Protein AF-A0A970U942-F1 (afdb_monomer)

Secondary structure (DSSP, 8-state):
-EEEEEE--S----HHHHHHHTT---EEEEEEEETTEE---SS--EEEEEE-GGGGGSTT-EEEEE-TTS-EEEPPEEEETTEEEEEESS-SEEEEE-HHHHHHHH----TT--TTSTTHHHHHHHHHTTS---SBTTB--TTSPPBHHHHHHHHHHHHT---------TTS-TT-TTHHHHHHHHHTTS---SBTTB--TTSBPPHHHHHH-TTHHHHHHHHTT-

pLDDT: mean 76.37, std 15.57, range [29.8, 96.19]

Sequence (226 aa):
MIEFTLDRPDDFENPMLSGLYDTGFPVFEIRITVDDRAVHSDAGAIRVILSDSSFRTIPDLRVIHVLSSGDYREEAHTLDGESLSITLSSLSHVCVLDGAAVRELLKNPFSDVFEDDWYYDNVLFVSRMGLMSGIAPEMFCSILPMSRAMAVTVIYRISGDTGNYANAFSDVLAGSWYEKAVAWAAAKGISDGVDENTFAPETNITREQLAAMRKMRAMMCRRARG

Radius of gyration: 20.96 Å; Cα contacts (8 Å, |Δi|>4): 336; chains: 1; bounding box: 52×38×57 Å

Structure (mmCIF, N/CA/C/O backbone):
data_AF-A0A970U942-F1
#
_entry.id   AF-A0A970U942-F1
#
loop_
_atom_site.group_PDB
_atom_site.id
_atom_site.type_symbol
_atom_site.label_atom_id
_atom_site.label_alt_id
_atom_site.label_comp_id
_atom_site.label_asym_id
_atom_site.label_entity_id
_atom_site.label_seq_id
_atom_site.pdbx_PDB_ins_code
_atom_site.Cartn_x
_atom_site.Cartn_y
_atom_site.Cartn_z
_atom_site.occupancy
_atom_site.B_iso_or_equiv
_atom_site.auth_seq_id
_atom_site.auth_comp_id
_atom_site.auth_asym_id
_atom_site.auth_atom_id
_atom_site.pdbx_PDB_model_num
ATOM 1 N N . MET A 1 1 ? -32.594 -13.968 5.035 1.00 35.19 1 MET A N 1
ATOM 2 C CA . MET A 1 1 ? -32.217 -13.953 6.470 1.00 35.19 1 MET A CA 1
ATOM 3 C C . MET A 1 1 ? -31.158 -12.873 6.615 1.00 35.19 1 MET A C 1
ATOM 5 O O . MET A 1 1 ? -30.367 -12.763 5.692 1.00 35.19 1 MET A O 1
ATOM 9 N N . ILE A 1 2 ? -31.190 -12.026 7.647 1.00 38.84 2 ILE A N 1
ATOM 10 C CA . ILE A 1 2 ? -30.081 -11.087 7.886 1.00 38.84 2 ILE A CA 1
ATOM 11 C C . ILE A 1 2 ? -29.139 -11.803 8.843 1.00 38.84 2 ILE A C 1
ATOM 13 O O . ILE A 1 2 ? -29.514 -12.045 9.990 1.00 38.84 2 ILE A O 1
ATOM 17 N N . GLU A 1 3 ? -27.975 -12.198 8.348 1.00 37.16 3 GLU A N 1
ATOM 18 C CA . GLU A 1 3 ? -26.928 -12.808 9.162 1.00 37.16 3 GLU A CA 1
ATOM 19 C C . GLU A 1 3 ? -25.921 -11.734 9.580 1.00 37.16 3 GLU A C 1
ATOM 21 O O . GLU A 1 3 ? -25.572 -10.849 8.796 1.00 37.16 3 GLU A O 1
ATOM 26 N N . PHE A 1 4 ? -25.506 -11.796 10.845 1.00 45.28 4 PHE A N 1
ATOM 27 C CA . PHE A 1 4 ? -24.469 -10.945 11.415 1.00 45.28 4 PHE A CA 1
ATOM 28 C C . PHE A 1 4 ? -23.304 -11.842 11.795 1.00 45.28 4 PHE A C 1
ATOM 30 O O . PHE A 1 4 ? -23.443 -12.688 12.681 1.00 45.28 4 PHE A O 1
ATOM 37 N N . THR A 1 5 ? -22.165 -11.634 11.152 1.00 45.78 5 THR A N 1
ATOM 38 C CA . THR A 1 5 ? -20.922 -12.319 11.497 1.00 45.78 5 THR A CA 1
ATOM 39 C C . THR A 1 5 ? -19.927 -11.270 11.955 1.00 45.78 5 THR A C 1
ATOM 41 O O . THR A 1 5 ? -19.722 -10.261 11.280 1.00 45.78 5 THR A O 1
ATOM 44 N N . LEU A 1 6 ? -19.369 -11.488 13.143 1.00 50.97 6 LEU A N 1
ATOM 45 C CA . LEU A 1 6 ? -18.291 -10.692 13.706 1.00 50.97 6 LEU A CA 1
ATOM 46 C C . LEU A 1 6 ? -17.097 -11.629 13.833 1.00 50.97 6 LEU A C 1
ATOM 48 O O . LEU A 1 6 ? -16.902 -12.259 14.872 1.00 50.97 6 LEU A O 1
ATOM 52 N N . ASP A 1 7 ? -16.352 -11.763 12.747 1.00 53.31 7 ASP A N 1
ATOM 53 C CA . ASP A 1 7 ? -15.185 -12.630 12.718 1.00 53.31 7 ASP A CA 1
ATOM 54 C C . ASP A 1 7 ? -13.936 -11.810 13.040 1.00 53.31 7 ASP A C 1
ATOM 56 O O . ASP A 1 7 ? -13.802 -10.652 12.630 1.00 53.31 7 ASP A O 1
ATOM 60 N N . ARG A 1 8 ? -13.021 -12.420 13.799 1.00 53.16 8 ARG A N 1
ATOM 61 C CA . ARG A 1 8 ? -11.624 -11.993 13.864 1.00 53.16 8 ARG A CA 1
ATOM 62 C C . ARG A 1 8 ? -10.921 -12.806 12.778 1.00 53.16 8 ARG A C 1
ATOM 64 O O . ARG A 1 8 ? -10.701 -13.994 12.985 1.00 53.16 8 ARG A O 1
ATOM 71 N N . PRO A 1 9 ? -10.703 -12.239 11.592 1.00 50.03 9 PRO A N 1
ATOM 72 C CA . PRO A 1 9 ? -10.334 -13.038 10.437 1.00 50.03 9 PRO A CA 1
ATOM 73 C C . PRO A 1 9 ? -8.881 -13.514 10.557 1.00 50.03 9 PRO A C 1
ATOM 75 O O . PRO A 1 9 ? -7.992 -12.723 10.866 1.00 50.03 9 PRO A O 1
ATOM 78 N N . ASP A 1 10 ? -8.658 -14.808 10.318 1.00 41.94 10 ASP A N 1
ATOM 79 C CA . ASP A 1 10 ? -7.354 -15.465 10.500 1.00 41.94 10 ASP A CA 1
ATOM 80 C C . ASP A 1 10 ? -6.349 -15.163 9.371 1.00 41.94 10 ASP A C 1
ATOM 82 O O . ASP A 1 10 ? -5.147 -15.267 9.587 1.00 41.94 10 ASP A O 1
ATOM 86 N N . ASP A 1 11 ? -6.819 -14.737 8.193 1.00 45.53 11 ASP A N 1
ATOM 87 C CA . ASP A 1 11 ? -5.983 -14.363 7.046 1.00 45.53 11 ASP A CA 1
ATOM 88 C C . ASP A 1 11 ? -6.588 -13.142 6.339 1.00 45.53 11 ASP A C 1
ATOM 90 O O . ASP A 1 11 ? -7.664 -13.223 5.742 1.00 45.53 11 ASP A O 1
ATOM 94 N N . PHE A 1 12 ? -5.898 -11.997 6.384 1.00 50.72 12 PHE A N 1
ATOM 95 C CA . PHE A 1 12 ? -6.280 -10.811 5.614 1.00 50.72 12 PHE A CA 1
AT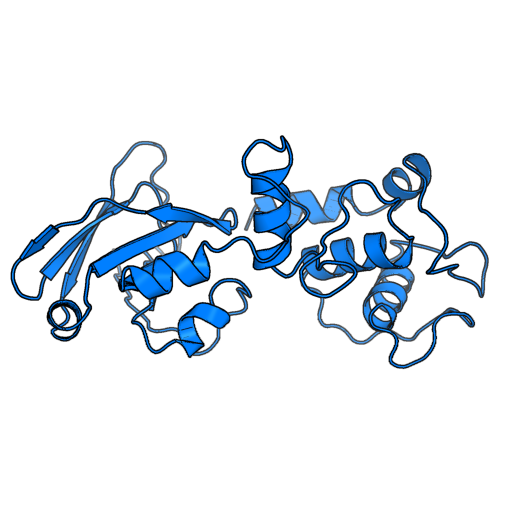OM 96 C C . PHE A 1 12 ? -5.233 -10.460 4.561 1.00 50.72 12 PHE A C 1
ATOM 98 O O . PHE A 1 12 ? -4.094 -10.131 4.879 1.00 50.72 12 PHE A O 1
ATOM 105 N N . GLU A 1 13 ? -5.662 -10.415 3.297 1.00 50.75 13 GLU A N 1
ATOM 106 C CA . GLU A 1 13 ? -4.865 -9.903 2.173 1.00 50.75 13 GLU A CA 1
ATOM 107 C C . GLU A 1 13 ? -4.796 -8.362 2.135 1.00 50.75 13 GLU A C 1
ATOM 109 O O . GLU A 1 13 ? -4.246 -7.802 1.188 1.00 50.75 13 GLU A O 1
ATOM 114 N N . ASN A 1 14 ? -5.355 -7.646 3.127 1.00 52.16 14 ASN A N 1
ATOM 115 C CA . ASN A 1 14 ? -5.246 -6.186 3.193 1.00 52.16 14 ASN A CA 1
ATOM 116 C C . ASN A 1 14 ? -3.954 -5.774 3.927 1.00 52.16 14 ASN A C 1
ATOM 118 O O . ASN A 1 14 ? -3.913 -5.863 5.159 1.00 52.16 14 ASN A O 1
ATOM 122 N N . PRO A 1 15 ? -2.933 -5.248 3.219 1.00 53.97 15 PRO A N 1
ATOM 123 C CA . PRO A 1 15 ? -1.652 -4.872 3.822 1.00 53.97 15 PRO A CA 1
ATOM 124 C C . PRO A 1 15 ? -1.783 -3.756 4.869 1.00 53.97 15 PRO A C 1
ATOM 126 O O . PRO A 1 15 ? -0.918 -3.607 5.725 1.00 53.97 15 PRO A O 1
ATOM 129 N N . MET A 1 16 ? -2.874 -2.979 4.821 1.0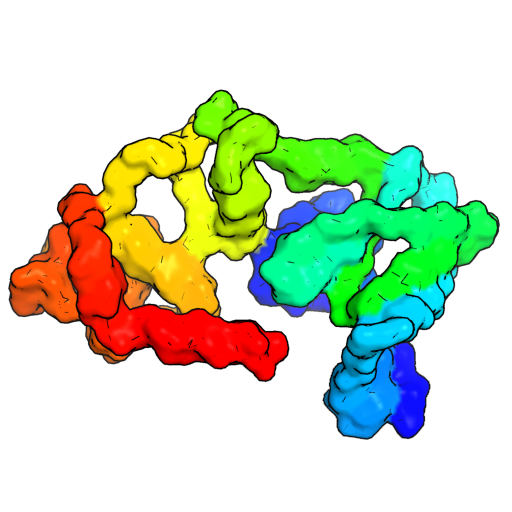0 55.47 16 MET A N 1
ATOM 130 C CA . MET A 1 16 ? -3.186 -1.951 5.820 1.00 55.47 16 MET A CA 1
ATOM 131 C C . MET A 1 16 ? -3.505 -2.549 7.187 1.00 55.47 16 MET A C 1
ATOM 133 O O . MET A 1 16 ? -3.158 -1.980 8.219 1.00 55.47 16 MET A O 1
ATOM 137 N N . LEU A 1 17 ? -4.236 -3.666 7.191 1.00 55.44 17 LEU A N 1
ATOM 138 C CA . LEU A 1 17 ? -4.746 -4.269 8.415 1.00 55.44 17 LEU A CA 1
ATOM 139 C C . LEU A 1 17 ? -3.726 -5.232 9.018 1.00 55.44 17 LEU A C 1
ATOM 141 O O . LEU A 1 17 ? -3.723 -5.390 10.232 1.00 55.44 17 LEU A O 1
ATOM 145 N N . SER A 1 18 ? -2.821 -5.816 8.219 1.00 58.94 18 SER A N 1
ATOM 146 C CA . SER A 1 18 ? -1.785 -6.733 8.723 1.00 58.94 18 SER A CA 1
ATOM 147 C C . SER A 1 18 ? -0.944 -6.098 9.834 1.00 58.94 18 SER A C 1
ATOM 149 O O . SER A 1 18 ? -0.789 -6.691 10.895 1.00 58.94 18 SER A O 1
ATOM 151 N N . GLY A 1 19 ? -0.506 -4.847 9.649 1.00 58.56 19 GLY A N 1
ATOM 152 C CA . GLY A 1 19 ? 0.236 -4.118 10.682 1.00 58.56 19 GLY A CA 1
ATOM 153 C C . GLY A 1 19 ? -0.599 -3.782 11.922 1.00 58.56 19 GLY A C 1
ATOM 154 O O . GLY A 1 19 ? -0.045 -3.638 13.006 1.00 58.56 19 GLY A O 1
ATOM 155 N N . LEU A 1 20 ? -1.926 -3.684 11.785 1.00 61.44 20 LEU A N 1
ATOM 156 C CA . LEU A 1 20 ? -2.846 -3.468 12.902 1.00 61.44 20 LEU A CA 1
ATOM 157 C C . LEU A 1 20 ? -3.139 -4.759 13.669 1.00 61.44 20 LEU A C 1
ATOM 159 O O . LEU A 1 20 ? -3.284 -4.702 14.883 1.00 61.44 20 LEU A O 1
ATOM 163 N N . TYR A 1 21 ? -3.174 -5.923 13.023 1.00 59.22 21 TYR A N 1
ATOM 164 C CA . TYR A 1 21 ? -3.344 -7.198 13.726 1.00 59.22 21 TYR A CA 1
ATOM 165 C C . TYR A 1 21 ? -2.156 -7.519 14.646 1.00 59.22 21 TYR A C 1
ATOM 167 O O . TYR A 1 21 ? -2.361 -7.995 15.765 1.00 59.22 21 TYR A O 1
ATOM 175 N N . ASP A 1 22 ? -0.936 -7.162 14.232 1.00 59.22 22 ASP A N 1
ATOM 176 C CA . ASP A 1 22 ? 0.293 -7.378 15.012 1.00 59.22 22 ASP A CA 1
ATOM 177 C C . ASP A 1 22 ? 0.349 -6.551 16.312 1.00 59.22 22 ASP A C 1
ATOM 179 O O . ASP A 1 22 ? 1.125 -6.852 17.219 1.00 59.22 22 ASP A O 1
ATOM 183 N N . THR A 1 23 ? -0.496 -5.523 16.441 1.00 60.66 23 THR A N 1
ATOM 184 C CA . THR A 1 23 ? -0.567 -4.679 17.647 1.00 60.66 23 THR A CA 1
ATOM 185 C C . THR A 1 23 ? -1.306 -5.339 18.815 1.00 60.66 23 THR A C 1
ATOM 187 O O . THR A 1 23 ? -1.235 -4.852 19.942 1.00 60.66 23 THR A O 1
ATOM 190 N N . GLY A 1 24 ? -2.029 -6.439 18.569 1.00 64.44 24 GLY A N 1
ATOM 191 C CA . GLY A 1 24 ? -2.837 -7.131 19.576 1.00 64.44 24 GLY A CA 1
ATOM 192 C C . GLY A 1 24 ? -4.196 -6.481 19.873 1.00 64.44 24 GLY A C 1
ATOM 193 O O . GLY A 1 24 ? -4.992 -7.074 20.609 1.00 64.44 24 GLY A O 1
ATOM 194 N N . PHE A 1 25 ? -4.505 -5.321 19.283 1.00 69.56 25 PHE A N 1
ATOM 195 C CA . PHE A 1 25 ? -5.817 -4.685 19.418 1.00 69.56 25 PHE A CA 1
ATOM 196 C C . PHE A 1 25 ? -6.926 -5.479 18.702 1.00 69.56 25 PHE A C 1
ATOM 198 O O . PHE A 1 25 ? -6.666 -6.210 17.738 1.00 69.56 25 PHE A O 1
ATOM 205 N N . PRO A 1 26 ? -8.183 -5.377 19.172 1.00 68.62 26 PRO A N 1
ATOM 206 C CA . PRO A 1 26 ? -9.307 -6.011 18.503 1.00 68.62 26 PRO A CA 1
ATOM 207 C C . PRO A 1 26 ? -9.638 -5.298 17.181 1.00 68.62 26 PRO A C 1
ATOM 209 O O . PRO A 1 26 ? -9.868 -4.086 17.126 1.00 68.62 26 PRO A O 1
ATOM 212 N N . VAL A 1 27 ? -9.688 -6.087 16.110 1.00 67.88 27 VAL A N 1
ATOM 213 C CA . VAL A 1 27 ? -10.114 -5.674 14.771 1.00 67.88 27 VAL A CA 1
ATOM 214 C C . VAL A 1 27 ? -11.295 -6.546 14.383 1.00 67.88 27 VAL A C 1
ATOM 216 O O . VAL A 1 27 ? -11.252 -7.765 14.557 1.00 67.88 27 VAL A O 1
ATOM 219 N N . PHE A 1 28 ? -12.340 -5.906 13.877 1.00 69.75 28 PHE A N 1
ATOM 220 C CA . PHE A 1 28 ? -13.595 -6.551 13.542 1.00 69.75 28 PHE A CA 1
ATOM 221 C C . PHE A 1 28 ? -13.928 -6.310 12.074 1.00 69.75 28 PHE A C 1
ATOM 223 O O . PHE A 1 28 ? -13.907 -5.170 11.596 1.00 69.75 28 PHE A O 1
ATOM 230 N N . GLU A 1 29 ? -14.285 -7.378 11.367 1.00 65.62 29 GLU A N 1
ATOM 231 C CA . GLU A 1 29 ? -14.965 -7.260 10.085 1.00 65.62 29 GLU A CA 1
ATOM 232 C C . GLU A 1 29 ? -16.479 -7.198 10.319 1.00 65.62 29 GLU A C 1
ATOM 234 O O . GLU A 1 29 ? -17.035 -8.018 11.049 1.00 65.62 29 GLU A O 1
ATOM 239 N N . ILE A 1 30 ? -17.156 -6.215 9.715 1.00 66.62 30 ILE A N 1
ATOM 240 C CA . ILE A 1 30 ? -18.606 -6.057 9.847 1.00 66.62 30 ILE A CA 1
ATOM 241 C C . ILE A 1 30 ? -19.249 -6.322 8.491 1.00 66.62 30 ILE A C 1
ATOM 243 O O . ILE A 1 30 ? -19.175 -5.493 7.580 1.00 66.62 30 ILE A O 1
ATOM 247 N N . ARG A 1 31 ? -19.936 -7.461 8.371 1.00 57.84 31 ARG A N 1
ATOM 248 C CA . ARG A 1 31 ? -20.740 -7.804 7.192 1.00 57.84 31 ARG A CA 1
ATOM 249 C C . ARG A 1 31 ? -22.221 -7.846 7.545 1.00 57.84 31 ARG A C 1
ATOM 251 O O . ARG A 1 31 ? -22.622 -8.428 8.547 1.00 57.84 31 ARG A O 1
ATOM 258 N N . ILE A 1 32 ? -23.030 -7.239 6.684 1.00 65.12 32 ILE A N 1
ATOM 259 C CA . ILE A 1 32 ? -24.483 -7.409 6.654 1.00 65.12 32 ILE A CA 1
ATOM 260 C C . ILE A 1 32 ? -24.816 -7.846 5.237 1.00 65.12 32 ILE A C 1
ATOM 262 O O . ILE A 1 32 ? -24.531 -7.126 4.274 1.00 65.12 32 ILE A O 1
ATOM 266 N N . THR A 1 33 ? -25.403 -9.030 5.115 1.00 52.19 33 THR A N 1
ATOM 267 C CA . THR A 1 33 ? -25.792 -9.599 3.828 1.00 52.19 33 THR A CA 1
ATOM 268 C C . THR A 1 33 ? -27.292 -9.872 3.770 1.00 52.19 33 THR A C 1
ATOM 270 O O . THR A 1 33 ? -27.955 -10.106 4.784 1.00 52.19 33 THR A O 1
ATOM 273 N N . VAL A 1 34 ? -27.845 -9.821 2.558 1.00 54.50 34 VAL A N 1
ATOM 274 C CA . VAL A 1 34 ? -29.169 -10.360 2.227 1.00 54.50 34 VAL A CA 1
ATOM 275 C C . VAL A 1 34 ? -28.962 -11.344 1.086 1.00 54.50 34 VAL A C 1
ATOM 277 O O . VAL A 1 34 ? -28.535 -10.946 0.004 1.00 54.50 34 VAL A O 1
ATOM 280 N N . ASP A 1 35 ? -29.231 -12.624 1.347 1.00 54.38 35 ASP A N 1
ATOM 281 C CA . ASP A 1 35 ? -29.010 -13.729 0.404 1.00 54.38 35 ASP A CA 1
ATOM 282 C C . ASP A 1 35 ? -27.568 -13.728 -0.156 1.00 54.38 35 ASP A C 1
ATOM 284 O O . ASP A 1 35 ? -27.350 -13.691 -1.369 1.00 54.38 35 ASP A O 1
ATOM 288 N N . ASP A 1 36 ? -26.581 -13.681 0.751 1.00 52.06 36 ASP A N 1
ATOM 289 C CA . ASP A 1 36 ? -25.128 -13.634 0.486 1.00 52.06 36 ASP A CA 1
ATOM 290 C C . ASP A 1 36 ? -24.616 -12.407 -0.284 1.00 52.06 36 ASP A C 1
ATOM 292 O O . ASP A 1 36 ? -23.449 -12.336 -0.671 1.00 52.06 36 ASP A O 1
ATOM 296 N N . ARG A 1 37 ? -25.460 -11.390 -0.483 1.00 50.53 37 ARG A N 1
ATOM 297 C CA . ARG A 1 37 ? -25.057 -10.119 -1.096 1.00 50.53 37 ARG A CA 1
ATOM 298 C C . ARG A 1 37 ? -24.858 -9.052 -0.038 1.00 50.53 37 ARG A C 1
ATOM 300 O O . ARG A 1 37 ? -25.748 -8.841 0.783 1.00 50.53 37 ARG A O 1
ATOM 307 N N . ALA A 1 38 ? -23.721 -8.359 -0.088 1.00 59.16 38 ALA A N 1
ATOM 308 C CA . ALA A 1 38 ? -23.445 -7.224 0.784 1.00 59.16 38 ALA A CA 1
ATOM 309 C C . ALA A 1 38 ? -24.526 -6.145 0.629 1.00 59.16 38 ALA A C 1
ATOM 311 O O . ALA A 1 38 ? -24.899 -5.762 -0.483 1.00 59.16 38 ALA A O 1
ATOM 312 N N . VAL A 1 39 ? -25.039 -5.663 1.759 1.00 62.62 39 VAL A N 1
ATOM 313 C CA . VAL A 1 39 ? -25.986 -4.551 1.788 1.00 62.62 39 VAL A CA 1
ATOM 314 C C . VAL A 1 39 ? -25.197 -3.254 1.891 1.00 62.62 39 VAL A C 1
ATOM 316 O O . VAL A 1 39 ? -24.616 -2.949 2.928 1.00 62.62 39 VAL A O 1
ATOM 319 N N . HIS A 1 40 ? -25.192 -2.466 0.820 1.00 58.84 40 HIS A N 1
ATOM 320 C CA . HIS A 1 40 ? -24.626 -1.122 0.843 1.00 58.84 40 HIS A CA 1
ATOM 321 C C . HIS A 1 40 ? -25.705 -0.115 1.240 1.00 58.84 40 HIS A C 1
ATOM 323 O O . HIS A 1 40 ? -26.856 -0.196 0.810 1.00 58.84 40 HIS A O 1
ATOM 329 N N . SER A 1 41 ? -25.331 0.830 2.092 1.00 54.84 41 SER A N 1
ATOM 330 C CA . SER A 1 41 ? -26.181 1.947 2.467 1.00 54.84 41 SER A CA 1
ATOM 331 C C . SER A 1 41 ? -25.769 3.165 1.644 1.00 54.84 41 SER A C 1
ATOM 333 O O . SER A 1 41 ? -24.802 3.834 1.986 1.00 54.84 41 SER A O 1
ATOM 335 N N . ASP A 1 42 ? -26.505 3.473 0.575 1.00 52.50 42 ASP A N 1
ATOM 336 C CA . ASP A 1 42 ? -26.203 4.640 -0.275 1.00 52.50 42 ASP A CA 1
ATOM 337 C C . ASP A 1 42 ? -26.791 5.960 0.275 1.00 52.50 42 ASP A C 1
ATOM 339 O O . ASP A 1 42 ? -26.546 7.032 -0.277 1.00 52.50 42 ASP A O 1
ATOM 343 N N . ALA A 1 43 ? -27.577 5.909 1.363 1.00 50.53 43 ALA A N 1
ATOM 344 C CA . ALA A 1 43 ? -28.189 7.090 1.996 1.00 50.53 43 ALA A CA 1
ATOM 345 C C . ALA A 1 43 ? -28.582 6.912 3.484 1.00 50.53 43 ALA A C 1
ATOM 347 O O . ALA A 1 43 ? -29.252 7.776 4.051 1.00 50.53 43 ALA A O 1
ATOM 348 N N . GLY A 1 44 ? -28.223 5.790 4.117 1.00 56.88 44 GLY A N 1
ATOM 349 C CA . GLY A 1 44 ? -28.569 5.456 5.503 1.00 56.88 44 GLY A CA 1
ATOM 350 C C . GLY A 1 44 ? -27.362 5.424 6.447 1.00 56.88 44 GLY A C 1
ATOM 351 O O . GLY A 1 44 ? -26.207 5.506 6.032 1.00 56.88 44 GLY A O 1
ATOM 352 N N . ALA A 1 45 ? -27.642 5.292 7.739 1.00 65.50 45 ALA A N 1
ATOM 353 C CA . ALA A 1 45 ? -26.644 5.133 8.788 1.00 65.50 45 ALA A CA 1
ATOM 354 C C . ALA A 1 45 ? -26.800 3.750 9.430 1.00 65.50 45 ALA A C 1
ATOM 356 O O . ALA A 1 45 ? -27.910 3.351 9.788 1.00 65.50 45 ALA A O 1
ATOM 357 N N . ILE A 1 46 ? -25.695 3.023 9.581 1.00 74.56 46 ILE A N 1
ATOM 358 C CA . ILE A 1 46 ? -25.663 1.696 10.197 1.00 74.56 46 ILE A CA 1
ATOM 359 C C . ILE A 1 46 ? -25.171 1.863 11.624 1.00 74.56 46 ILE A C 1
ATOM 361 O O . ILE A 1 46 ? -24.015 2.214 11.847 1.00 74.56 46 ILE A O 1
ATOM 365 N N . ARG A 1 47 ? -26.039 1.614 12.604 1.00 76.19 47 ARG A N 1
ATOM 366 C CA . ARG A 1 47 ? -25.624 1.595 14.006 1.00 76.19 47 ARG A CA 1
ATOM 367 C C . ARG A 1 47 ? -25.113 0.206 14.366 1.00 76.19 47 ARG A C 1
ATOM 369 O O . ARG A 1 47 ? -25.859 -0.764 14.266 1.00 76.19 47 ARG A O 1
ATOM 376 N N . VAL A 1 48 ? -23.872 0.135 14.827 1.00 80.25 48 VAL A N 1
ATOM 377 C CA . VAL A 1 48 ? -23.235 -1.098 15.298 1.00 80.25 48 VAL A CA 1
ATOM 378 C C . VAL A 1 48 ? -23.019 -0.981 16.801 1.00 80.25 48 VAL A C 1
ATOM 380 O O . VAL A 1 48 ? -22.590 0.065 17.288 1.00 80.25 48 VAL A O 1
ATOM 383 N N . ILE A 1 49 ? -23.343 -2.045 17.535 1.00 79.06 49 ILE A N 1
ATOM 384 C CA . ILE A 1 49 ? -23.053 -2.170 18.963 1.00 79.06 49 ILE A CA 1
ATOM 385 C C . ILE A 1 49 ? -22.172 -3.401 19.137 1.00 79.06 49 ILE A C 1
ATOM 387 O O . ILE A 1 49 ? -22.609 -4.514 18.853 1.00 79.06 49 ILE A O 1
ATOM 391 N N . LEU A 1 50 ? -20.940 -3.186 19.577 1.00 81.81 50 LEU A N 1
ATOM 392 C CA . LEU A 1 50 ? -19.984 -4.235 19.910 1.00 81.81 50 LEU A CA 1
ATOM 393 C C . LEU A 1 50 ? -19.941 -4.374 21.431 1.00 81.81 50 LEU A C 1
ATOM 395 O O . LEU A 1 50 ? -19.911 -3.363 22.129 1.00 81.81 50 LEU A O 1
ATOM 399 N N . SER A 1 51 ? -19.925 -5.600 21.948 1.00 79.81 51 SER A N 1
ATOM 400 C CA . SER A 1 51 ? -19.851 -5.856 23.389 1.00 79.81 51 SER A CA 1
ATOM 401 C C . SER A 1 51 ? -18.612 -6.679 23.712 1.00 79.81 51 SER A C 1
ATOM 403 O O . SER A 1 51 ? -18.548 -7.849 23.344 1.00 79.81 51 SER A O 1
ATOM 405 N N . ASP A 1 52 ? -17.642 -6.071 24.393 1.00 80.25 52 ASP A N 1
ATOM 406 C CA . ASP A 1 52 ? -16.405 -6.736 24.807 1.00 80.25 52 ASP A CA 1
ATOM 407 C C . ASP A 1 52 ? -15.846 -6.095 26.088 1.00 80.25 52 ASP A C 1
ATOM 409 O O . ASP A 1 52 ? -15.740 -4.871 26.213 1.00 80.25 52 ASP A O 1
ATOM 413 N N . SER A 1 53 ? -15.466 -6.928 27.059 1.00 80.81 53 SER A N 1
ATOM 414 C CA . SER A 1 53 ? -14.876 -6.468 28.324 1.00 80.81 53 SER A CA 1
ATOM 415 C C . SER A 1 53 ? -13.542 -5.726 28.149 1.00 80.81 53 SER A C 1
ATOM 417 O O . SER A 1 53 ? -13.218 -4.840 28.946 1.00 80.81 53 SER A O 1
ATOM 419 N N . SER A 1 54 ? -12.782 -6.041 27.093 1.00 82.62 54 SER A N 1
ATOM 420 C CA . SER A 1 54 ? -11.473 -5.450 26.803 1.00 82.62 54 SER A CA 1
ATOM 421 C C . SER A 1 54 ? -11.557 -3.958 26.499 1.00 82.62 54 SER A C 1
ATOM 423 O O . SER A 1 54 ? -10.622 -3.230 26.833 1.00 82.62 54 SER A O 1
ATOM 425 N N . PHE A 1 55 ? -12.687 -3.458 25.983 1.00 86.25 55 PHE A N 1
ATOM 426 C CA . PHE A 1 55 ? -12.863 -2.037 25.658 1.00 86.25 55 PHE A CA 1
ATOM 427 C C . PHE A 1 55 ? -12.634 -1.119 26.861 1.00 86.25 55 PHE A C 1
ATOM 429 O O . PHE A 1 55 ? -12.106 -0.022 26.711 1.00 86.25 55 PHE A O 1
ATOM 436 N N . ARG A 1 56 ? -12.947 -1.583 28.077 1.00 84.69 56 ARG A N 1
ATOM 437 C CA . ARG A 1 56 ? -12.721 -0.818 29.316 1.00 84.69 56 ARG A CA 1
ATOM 438 C C . ARG A 1 56 ? -11.245 -0.644 29.669 1.00 84.69 56 ARG A C 1
ATOM 440 O O . ARG A 1 56 ? -10.913 0.191 30.505 1.00 84.69 56 ARG A O 1
ATOM 447 N N . THR A 1 57 ? -10.384 -1.477 29.095 1.00 85.94 57 THR A N 1
ATOM 448 C CA . THR A 1 57 ? -8.947 -1.505 29.389 1.00 85.94 57 THR A CA 1
ATOM 449 C C . THR A 1 57 ? -8.120 -0.726 28.373 1.00 85.94 57 THR A C 1
ATOM 451 O O . THR A 1 57 ? -6.949 -0.471 28.637 1.00 85.94 57 THR A O 1
ATOM 454 N N . ILE A 1 58 ? -8.725 -0.313 27.252 1.00 84.75 58 ILE A N 1
ATOM 455 C CA . ILE A 1 58 ? -8.072 0.453 26.187 1.00 84.75 58 ILE A CA 1
ATOM 456 C C . ILE A 1 58 ? -8.014 1.937 26.601 1.00 84.75 58 ILE A C 1
ATOM 458 O O . ILE A 1 58 ? -9.063 2.576 26.727 1.00 84.75 58 ILE A O 1
ATOM 462 N N . PRO A 1 59 ? -6.822 2.518 26.826 1.00 85.38 59 PRO A N 1
ATOM 463 C CA . PRO A 1 59 ? -6.688 3.938 27.158 1.00 85.38 59 PRO A CA 1
ATOM 464 C C . PRO A 1 59 ? -7.062 4.828 25.966 1.00 85.38 59 PRO A C 1
ATOM 466 O O . PRO A 1 59 ? -6.694 4.507 24.846 1.00 85.38 59 PRO A O 1
ATOM 469 N N . ASP A 1 60 ? -7.725 5.972 26.182 1.00 89.62 60 ASP A N 1
ATOM 470 C CA . ASP A 1 60 ? -8.084 6.905 25.086 1.00 89.62 60 ASP A CA 1
ATOM 471 C C . ASP A 1 60 ? -8.690 6.151 23.884 1.00 89.62 60 ASP A C 1
ATOM 473 O O . ASP A 1 60 ? -8.184 6.278 22.775 1.00 89.62 60 ASP A O 1
ATOM 477 N N . LEU A 1 61 ? -9.684 5.280 24.129 1.00 91.69 61 LEU A N 1
ATOM 478 C CA . LEU A 1 61 ? -10.273 4.401 23.113 1.00 91.69 61 LEU A CA 1
ATOM 479 C C . LEU A 1 61 ? -10.720 5.211 21.891 1.00 91.69 61 LEU A C 1
ATOM 481 O O . LEU A 1 61 ? -11.441 6.202 22.005 1.00 91.69 61 LEU A O 1
ATOM 485 N N . ARG A 1 62 ? -10.305 4.756 20.713 1.00 90.69 62 ARG A N 1
ATOM 486 C CA . ARG A 1 62 ? -10.649 5.317 19.407 1.00 90.69 62 ARG A CA 1
ATOM 487 C C . ARG A 1 62 ? -11.242 4.232 18.528 1.00 90.69 62 ARG A C 1
ATOM 489 O O . ARG A 1 62 ? -10.870 3.063 18.622 1.00 90.69 62 ARG A O 1
ATOM 496 N N . VAL A 1 63 ? -12.137 4.642 17.638 1.00 89.62 63 VAL A N 1
ATOM 497 C CA . VAL A 1 63 ? -12.736 3.763 16.635 1.00 89.62 63 VAL A CA 1
ATOM 498 C C . VAL A 1 63 ? -12.293 4.245 15.269 1.00 89.62 63 VAL A C 1
ATOM 500 O O . VAL A 1 63 ? -12.634 5.353 14.866 1.00 89.62 63 VAL A O 1
ATOM 503 N N . ILE A 1 64 ? -11.544 3.406 14.560 1.00 86.94 64 ILE A N 1
ATOM 504 C CA . ILE A 1 64 ? -11.080 3.686 13.205 1.00 86.94 64 ILE A CA 1
ATOM 505 C C . ILE A 1 64 ? -11.862 2.811 12.231 1.00 86.94 64 ILE A C 1
ATOM 507 O O . ILE A 1 64 ? -11.812 1.586 12.303 1.00 86.94 64 ILE A O 1
ATOM 511 N N . HIS A 1 65 ? -12.583 3.446 11.317 1.00 84.50 65 HIS A N 1
ATOM 512 C CA . HIS A 1 65 ? -13.310 2.802 10.231 1.00 84.50 65 HIS A CA 1
ATOM 513 C C . HIS A 1 65 ? -12.457 2.841 8.965 1.00 84.50 65 HIS A C 1
ATOM 515 O O . HIS A 1 65 ? -12.127 3.922 8.479 1.00 84.50 65 HIS A O 1
ATOM 521 N N . VAL A 1 66 ? -12.079 1.670 8.453 1.00 77.50 66 VAL A N 1
ATOM 522 C CA . VAL A 1 66 ? -11.229 1.515 7.264 1.00 77.50 66 VAL A CA 1
ATOM 523 C C . VAL A 1 66 ? -12.107 1.192 6.064 1.00 77.50 66 VAL A C 1
ATOM 525 O O . VAL A 1 66 ? -12.526 0.049 5.879 1.00 77.50 66 VAL A O 1
ATOM 528 N N . LEU A 1 67 ? -12.367 2.214 5.253 1.00 74.75 67 LEU A N 1
ATOM 529 C CA . LEU A 1 67 ? -13.236 2.158 4.086 1.00 74.75 67 LEU A CA 1
ATOM 530 C C . LEU A 1 67 ? -12.669 1.223 3.012 1.00 74.75 67 LEU A C 1
ATOM 532 O O . LEU A 1 67 ? -11.463 0.998 2.917 1.00 74.75 67 LEU A O 1
ATOM 536 N N . SER A 1 68 ? -13.537 0.735 2.125 1.00 63.91 68 SER A N 1
ATOM 537 C CA . SER A 1 68 ? -13.127 -0.088 0.977 1.00 63.91 68 SER A CA 1
ATOM 538 C C . SER A 1 68 ? -12.205 0.645 -0.004 1.00 63.91 68 SER A C 1
ATOM 540 O O . SER A 1 68 ? -11.472 -0.004 -0.750 1.00 63.91 68 SER A O 1
ATOM 542 N N . SER A 1 69 ? -12.198 1.984 0.010 1.00 58.75 69 SER A N 1
ATOM 543 C CA . SER A 1 69 ? -11.223 2.782 -0.738 1.00 58.75 69 SER A CA 1
ATOM 544 C C . SER A 1 69 ? -9.798 2.611 -0.214 1.00 58.75 69 SER A C 1
ATOM 546 O O . SER A 1 69 ? -8.871 2.812 -0.988 1.00 58.75 69 SER A O 1
ATOM 548 N N . GLY A 1 70 ? -9.624 2.213 1.052 1.00 61.44 70 GLY A N 1
ATOM 549 C CA . GLY A 1 70 ? -8.359 2.217 1.793 1.00 61.44 70 GLY A CA 1
ATOM 550 C C . GLY A 1 70 ? -8.158 3.474 2.651 1.00 61.44 70 GLY A C 1
ATOM 551 O O . GLY A 1 70 ? -7.202 3.538 3.422 1.00 61.44 70 GLY A O 1
ATOM 552 N N . ASP A 1 71 ? -9.067 4.450 2.561 1.00 67.56 71 ASP A N 1
ATOM 553 C CA . ASP A 1 71 ? -9.101 5.587 3.481 1.00 67.56 71 ASP A CA 1
ATOM 554 C C . ASP A 1 71 ? -9.600 5.145 4.859 1.00 67.56 71 ASP A C 1
ATOM 556 O O . ASP A 1 71 ? -10.393 4.210 4.983 1.00 67.56 71 ASP A O 1
ATOM 560 N N . TYR A 1 72 ? -9.194 5.861 5.902 1.00 77.62 72 TYR A N 1
ATOM 561 C CA . TYR A 1 72 ? -9.717 5.667 7.250 1.00 77.62 72 TYR A CA 1
ATOM 562 C C . TYR A 1 72 ? -10.433 6.915 7.746 1.00 77.62 72 TYR A C 1
ATOM 564 O O . TYR A 1 72 ? -10.152 8.042 7.331 1.00 77.62 72 TYR A O 1
ATOM 572 N N . ARG A 1 73 ? -11.352 6.706 8.681 1.00 80.88 73 ARG A N 1
ATOM 573 C CA . ARG A 1 73 ? -12.021 7.771 9.423 1.00 80.88 73 ARG A CA 1
ATOM 574 C C . ARG A 1 73 ? -12.071 7.402 10.888 1.00 80.88 73 ARG A C 1
ATOM 576 O O . ARG A 1 73 ? -12.330 6.251 11.228 1.00 80.88 73 ARG A O 1
ATOM 583 N N . GLU A 1 74 ? -11.826 8.379 11.746 1.00 87.44 74 GLU A N 1
ATOM 584 C CA . GLU A 1 74 ? -12.166 8.224 13.151 1.00 87.44 74 GLU A CA 1
ATOM 585 C C . GLU A 1 74 ? -13.676 8.410 13.299 1.00 87.44 74 GLU A C 1
ATOM 587 O O . GLU A 1 74 ? -14.219 9.453 12.931 1.00 87.44 74 GLU A O 1
ATOM 592 N N . GLU A 1 75 ? -14.355 7.385 13.804 1.00 88.94 75 GLU A N 1
ATOM 593 C CA . GLU A 1 75 ? -15.795 7.420 14.016 1.00 88.94 75 GLU A CA 1
ATOM 594 C C . GLU A 1 75 ? -16.110 7.861 15.444 1.00 88.94 75 GLU A C 1
ATOM 596 O O . GLU A 1 75 ? -15.525 7.395 16.432 1.00 88.94 75 GLU A O 1
ATOM 601 N N . ALA A 1 76 ? -17.096 8.748 15.557 1.00 89.62 76 ALA A N 1
ATOM 602 C CA . ALA A 1 76 ? -17.661 9.087 16.850 1.00 89.62 76 ALA A CA 1
ATOM 603 C C . ALA A 1 76 ? -18.281 7.834 17.483 1.00 89.62 76 ALA A C 1
ATOM 605 O O . ALA A 1 76 ? -18.973 7.051 16.824 1.00 89.62 76 ALA A O 1
ATOM 606 N N . HIS A 1 77 ? -18.057 7.662 18.781 1.00 92.38 77 HIS A N 1
ATOM 607 C CA . HIS A 1 77 ? -18.488 6.477 19.502 1.00 92.38 77 HIS A CA 1
ATOM 608 C C . HIS A 1 77 ? -18.972 6.818 20.909 1.00 92.38 77 HIS A C 1
ATOM 610 O O . HIS A 1 77 ? -18.625 7.849 21.486 1.00 92.38 77 HIS A O 1
ATOM 616 N N . THR A 1 78 ? -19.774 5.922 21.474 1.00 91.00 78 THR A N 1
ATOM 617 C CA . THR A 1 78 ? -20.150 5.946 22.890 1.00 91.00 78 THR A CA 1
ATOM 618 C C . THR A 1 78 ? -19.819 4.601 23.509 1.00 91.00 78 THR A C 1
ATOM 620 O O . THR A 1 78 ? -20.228 3.575 22.963 1.00 91.00 78 THR A O 1
ATOM 623 N N . LEU A 1 79 ? -19.135 4.602 24.650 1.00 88.75 79 LEU A N 1
ATOM 624 C CA . LEU A 1 79 ? -18.900 3.407 25.454 1.00 88.75 79 LEU A CA 1
ATOM 625 C C . LEU A 1 79 ? -19.791 3.467 26.699 1.00 88.75 79 LEU A C 1
ATOM 627 O O . LEU A 1 79 ? -19.593 4.328 27.555 1.00 88.75 79 LEU A O 1
ATOM 631 N N . ASP A 1 80 ? -20.765 2.562 26.792 1.00 86.12 80 ASP A N 1
ATOM 632 C CA . ASP A 1 80 ? -21.570 2.355 27.999 1.00 86.12 80 ASP A CA 1
ATOM 633 C C . ASP A 1 80 ? -21.291 0.962 28.557 1.00 86.12 80 ASP A C 1
ATOM 635 O O . ASP A 1 80 ? -21.666 -0.072 27.997 1.00 86.12 80 ASP A O 1
ATOM 639 N N . GLY A 1 81 ? -20.545 0.931 29.654 1.00 86.75 81 GLY A N 1
ATOM 640 C CA . GLY A 1 81 ? -20.060 -0.308 30.223 1.00 86.75 81 GLY A CA 1
ATOM 641 C C . GLY A 1 81 ? -19.109 -1.060 29.282 1.00 86.75 81 GLY A C 1
ATOM 642 O O . GLY A 1 81 ? -17.981 -0.628 29.075 1.00 86.75 81 GLY A O 1
ATOM 643 N N . GLU A 1 82 ? -19.545 -2.220 28.787 1.00 83.69 82 GLU A N 1
ATOM 644 C CA . GLU A 1 82 ? -18.810 -3.050 27.809 1.00 83.69 82 GLU A CA 1
ATOM 645 C C . GLU A 1 82 ? -19.338 -2.863 26.383 1.00 83.69 82 GLU A C 1
ATOM 647 O O . GLU A 1 82 ? -18.840 -3.494 25.459 1.00 83.69 82 GLU A O 1
ATOM 652 N N . SER A 1 83 ? -20.362 -2.023 26.198 1.00 81.75 83 SER A N 1
ATOM 653 C CA . SER A 1 83 ? -21.022 -1.825 24.910 1.00 81.75 83 SER A CA 1
ATOM 654 C C . SER A 1 83 ? -20.497 -0.573 24.216 1.00 81.75 83 SER A C 1
ATOM 656 O O . SER A 1 83 ? -20.773 0.551 24.638 1.00 81.75 83 SER A O 1
ATOM 658 N N . LEU A 1 84 ? -19.762 -0.775 23.127 1.00 86.06 84 LEU A N 1
ATOM 659 C CA . LEU A 1 84 ? -19.288 0.258 22.219 1.00 86.06 84 LEU A CA 1
ATOM 660 C C . LEU A 1 84 ? -20.305 0.448 21.089 1.00 86.06 84 LEU A C 1
ATOM 662 O O . LEU A 1 84 ? -20.546 -0.462 20.303 1.00 86.06 84 LEU A O 1
ATOM 666 N N . SER A 1 85 ? -20.898 1.636 20.995 1.00 85.81 85 SER A N 1
ATOM 667 C CA . SER A 1 85 ? -21.870 1.995 19.958 1.00 85.81 85 SER A CA 1
ATOM 668 C C . SER A 1 85 ? -21.265 2.989 18.972 1.00 85.81 85 SER A C 1
ATOM 670 O O . SER A 1 85 ? -20.800 4.053 19.381 1.00 85.81 85 SER A O 1
ATOM 672 N N . ILE A 1 86 ? -21.343 2.666 17.682 1.00 88.19 86 ILE A N 1
ATOM 673 C CA . ILE A 1 86 ? -20.783 3.437 16.562 1.00 88.19 86 ILE A CA 1
ATOM 674 C C . ILE A 1 86 ? -21.808 3.556 15.435 1.00 88.19 86 ILE A C 1
ATOM 676 O O . ILE A 1 86 ? -22.704 2.718 15.311 1.00 88.19 86 ILE A O 1
ATOM 680 N N . THR A 1 87 ? -21.693 4.601 14.618 1.00 83.25 87 THR A N 1
ATOM 681 C CA . THR A 1 87 ? -22.538 4.793 13.432 1.00 83.25 87 THR A CA 1
ATOM 682 C C . THR A 1 87 ? -21.663 4.847 12.193 1.00 83.25 87 THR A C 1
ATOM 684 O O . THR A 1 87 ? -20.778 5.686 12.119 1.00 83.25 87 THR A O 1
ATOM 687 N N . LEU A 1 88 ? -21.922 3.971 11.227 1.00 80.50 88 LEU A N 1
ATOM 688 C CA . LEU A 1 88 ? -21.133 3.833 10.008 1.00 80.50 88 LEU A CA 1
ATOM 689 C C . LEU A 1 88 ? -21.950 4.250 8.786 1.00 80.50 88 LEU A C 1
ATOM 691 O O . LEU A 1 88 ? -23.156 4.004 8.705 1.00 80.50 88 LEU A O 1
ATOM 695 N N . SER A 1 89 ? -21.272 4.853 7.812 1.00 73.62 89 SER A N 1
ATOM 696 C CA . SER A 1 89 ? -21.844 5.197 6.500 1.00 73.62 89 SER A CA 1
ATOM 697 C C . SER A 1 89 ? -21.714 4.066 5.471 1.00 73.62 89 SER A C 1
ATOM 699 O O . SER A 1 89 ? -22.411 4.070 4.462 1.00 73.62 89 SER A O 1
ATOM 701 N N . SER A 1 90 ? -20.867 3.071 5.739 1.00 74.44 90 SER A N 1
ATOM 702 C CA . SER A 1 90 ? -20.642 1.897 4.892 1.00 74.44 90 SER A CA 1
ATOM 703 C C . SER A 1 90 ? -20.219 0.699 5.737 1.00 74.44 90 SER A C 1
ATOM 705 O O . SER A 1 90 ? -19.703 0.870 6.838 1.00 74.44 90 SER A O 1
ATOM 707 N N . LEU A 1 91 ? -20.402 -0.511 5.211 1.00 70.06 91 LEU A N 1
ATOM 708 C CA . LEU A 1 91 ? -19.883 -1.734 5.822 1.00 70.06 91 LEU A CA 1
ATOM 709 C C . LEU A 1 91 ? -18.462 -1.983 5.341 1.00 70.06 91 LEU A C 1
ATOM 711 O O . LEU A 1 91 ? -18.223 -2.079 4.137 1.00 70.06 91 LEU A O 1
ATOM 715 N N . SER A 1 92 ? -17.531 -2.043 6.284 1.00 73.69 92 SER A N 1
ATOM 716 C CA . SER A 1 92 ? -16.132 -2.364 6.030 1.00 73.69 92 SER A CA 1
ATOM 717 C C . SER A 1 92 ? -15.474 -2.841 7.334 1.00 73.69 92 SER A C 1
ATOM 719 O O . SER A 1 92 ? -16.102 -3.580 8.096 1.00 73.69 92 SER A O 1
ATOM 721 N N . HIS A 1 93 ? -14.233 -2.440 7.610 1.00 76.00 93 HIS A N 1
ATOM 722 C CA . HIS A 1 93 ? -13.505 -2.858 8.805 1.00 76.00 93 HIS A CA 1
ATOM 723 C C . HIS A 1 93 ? -13.555 -1.788 9.879 1.00 76.00 93 HIS A C 1
ATOM 725 O O . HIS A 1 93 ? -13.436 -0.595 9.593 1.00 76.00 93 HIS A O 1
ATOM 731 N N . VA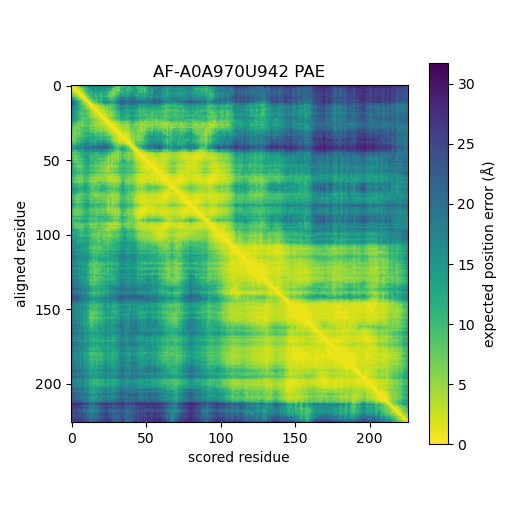L A 1 94 ? -13.670 -2.232 11.126 1.00 82.06 94 VAL A N 1
ATOM 732 C CA . VAL A 1 94 ? -13.576 -1.361 12.291 1.00 82.06 94 VAL A CA 1
ATOM 733 C C . VAL A 1 94 ? -12.467 -1.859 13.205 1.00 82.06 94 VAL A C 1
ATOM 735 O O . VAL A 1 94 ? -12.457 -3.013 13.634 1.00 82.06 94 VAL A O 1
ATOM 738 N N . CYS A 1 95 ? -11.543 -0.962 13.531 1.00 81.69 95 CYS A N 1
ATOM 739 C CA . CYS A 1 95 ? -10.480 -1.185 14.498 1.00 81.69 95 CYS A CA 1
ATOM 740 C C . CYS A 1 95 ? -10.786 -0.388 15.766 1.00 81.69 95 CYS A C 1
ATOM 742 O O . CYS A 1 95 ? -11.105 0.802 15.691 1.00 81.69 95 CYS A O 1
ATOM 744 N N . VAL A 1 96 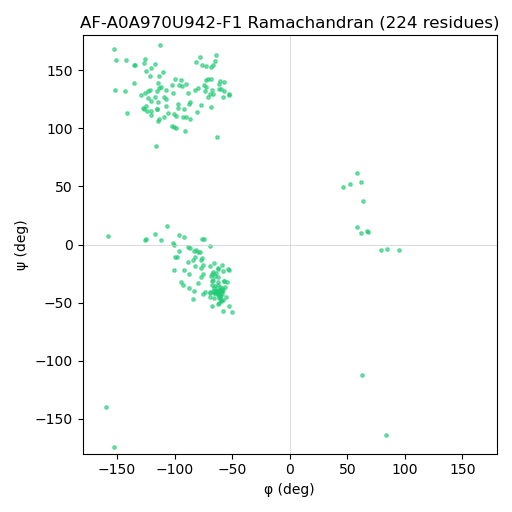? -10.664 -1.030 16.928 1.00 86.25 96 VAL A N 1
ATOM 745 C CA . VAL A 1 96 ? -10.790 -0.358 18.226 1.00 86.25 96 VAL A CA 1
ATOM 746 C C . VAL A 1 96 ? -9.409 -0.305 18.858 1.00 86.25 96 VAL A C 1
ATOM 748 O O . VAL A 1 96 ? -8.847 -1.334 19.225 1.00 86.25 96 VAL A O 1
ATOM 751 N N . LEU A 1 97 ? -8.847 0.897 18.934 1.00 83.94 97 LEU A N 1
ATOM 752 C CA . LEU A 1 97 ? -7.439 1.135 19.250 1.00 83.94 97 LEU A CA 1
ATOM 753 C C . LEU A 1 97 ? -7.312 2.091 20.433 1.00 83.94 97 LEU A C 1
ATOM 755 O O . LEU A 1 97 ? -8.227 2.867 20.708 1.00 83.94 97 LEU A O 1
ATOM 759 N N . ASP A 1 98 ? -6.161 2.078 21.101 1.00 87.25 98 ASP A N 1
ATOM 760 C CA . ASP A 1 98 ? -5.801 3.175 21.997 1.00 87.25 98 ASP A CA 1
ATOM 761 C C . ASP A 1 98 ? -5.340 4.406 21.195 1.00 87.25 98 ASP A C 1
ATOM 763 O O . ASP A 1 98 ? -4.868 4.305 20.056 1.00 87.25 98 ASP A 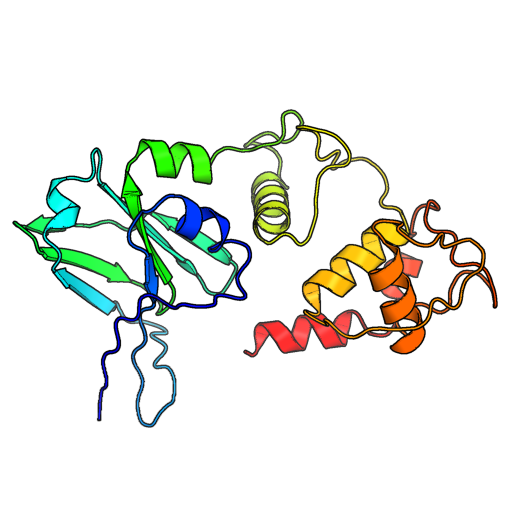O 1
ATOM 767 N N . GLY A 1 99 ? -5.475 5.597 21.778 1.00 82.38 99 GLY A N 1
ATOM 768 C CA . GLY A 1 99 ? -5.139 6.837 21.082 1.00 82.38 99 GLY A CA 1
ATOM 769 C C . GLY A 1 99 ? -3.657 6.991 20.717 1.00 82.38 99 GLY A C 1
ATOM 770 O O . GLY A 1 99 ? -3.339 7.718 19.777 1.00 82.38 99 GLY A O 1
ATOM 771 N N . ALA A 1 100 ? -2.725 6.340 21.417 1.00 82.75 100 ALA A N 1
ATOM 772 C CA . ALA A 1 100 ? -1.313 6.328 21.030 1.00 82.75 100 ALA A CA 1
ATOM 773 C C . ALA A 1 100 ? -1.078 5.428 19.809 1.00 82.75 100 ALA A C 1
ATOM 775 O O . ALA A 1 100 ? -0.385 5.842 18.883 1.00 82.75 100 ALA A O 1
ATOM 776 N N . ALA A 1 101 ? -1.724 4.264 19.752 1.00 77.62 101 ALA A N 1
ATOM 777 C CA . ALA A 1 101 ? -1.709 3.377 18.595 1.00 77.62 101 ALA A CA 1
ATOM 778 C C . ALA A 1 101 ? -2.312 4.051 17.356 1.00 77.62 101 ALA A C 1
ATOM 780 O O . ALA A 1 101 ? -1.760 3.931 16.265 1.00 77.62 101 ALA A O 1
ATOM 781 N N . VAL A 1 102 ? -3.383 4.839 17.522 1.00 77.50 102 VAL A N 1
ATOM 782 C CA . VAL A 1 102 ? -3.895 5.691 16.437 1.00 77.50 102 VAL A CA 1
ATOM 783 C C . VAL A 1 102 ? -2.832 6.688 15.985 1.00 77.50 102 VAL A C 1
ATOM 785 O O . VAL A 1 102 ? -2.575 6.787 14.792 1.00 77.50 102 VAL A O 1
ATOM 788 N N . ARG A 1 103 ? -2.164 7.400 16.899 1.00 78.44 103 ARG A N 1
ATOM 789 C CA . ARG A 1 103 ? -1.114 8.364 16.517 1.00 78.44 103 ARG A CA 1
ATOM 790 C C . ARG A 1 103 ? 0.032 7.704 15.753 1.00 78.44 103 ARG A C 1
ATOM 792 O O . ARG A 1 103 ? 0.504 8.296 14.791 1.00 78.44 103 ARG A O 1
ATOM 799 N N . GLU A 1 104 ? 0.445 6.499 16.134 1.00 77.19 104 GLU A N 1
ATOM 800 C CA . GLU A 1 104 ? 1.470 5.749 15.398 1.00 77.19 104 GLU A CA 1
ATOM 801 C C . GLU A 1 104 ? 0.968 5.257 14.030 1.00 77.19 104 GLU A C 1
ATOM 803 O O . GLU A 1 104 ? 1.683 5.394 13.043 1.00 77.19 104 GLU A O 1
ATOM 808 N N . LEU A 1 105 ? -0.276 4.775 13.923 1.00 69.75 105 LEU A N 1
ATOM 809 C CA . LEU A 1 105 ? -0.887 4.396 12.638 1.00 69.75 105 LEU A CA 1
ATOM 810 C C . LEU A 1 105 ? -0.986 5.590 11.673 1.00 69.75 105 LEU A C 1
ATOM 812 O O . LEU A 1 105 ? -0.760 5.477 10.463 1.00 69.75 105 LEU A O 1
ATOM 816 N N . LEU A 1 106 ? -1.355 6.748 12.220 1.00 72.44 106 LEU A N 1
ATOM 817 C CA . LEU A 1 106 ? -1.554 7.984 11.473 1.00 72.44 106 LEU A CA 1
ATOM 818 C C . LEU A 1 106 ? -0.257 8.740 11.211 1.00 72.44 106 LEU A C 1
ATOM 820 O O . LEU A 1 106 ? -0.252 9.654 10.386 1.00 72.44 106 LEU A O 1
ATOM 824 N N . LYS A 1 107 ? 0.839 8.344 11.857 1.00 81.69 107 LYS A N 1
ATOM 825 C CA . LYS A 1 107 ? 2.133 8.990 11.712 1.00 81.69 107 LYS A CA 1
ATOM 826 C C . LYS A 1 107 ? 2.569 8.964 10.255 1.00 81.69 107 LYS A C 1
ATOM 828 O O . LYS A 1 107 ? 2.613 7.914 9.615 1.00 81.69 107 LYS A O 1
ATOM 833 N N . ASN A 1 108 ? 2.909 10.137 9.740 1.00 85.25 108 ASN A N 1
ATOM 834 C CA . ASN A 1 108 ? 3.603 10.247 8.474 1.00 85.25 108 ASN A CA 1
ATOM 835 C C . ASN A 1 108 ? 5.031 9.696 8.649 1.00 85.25 108 ASN A C 1
ATOM 837 O O . ASN A 1 108 ? 5.785 10.244 9.458 1.00 85.25 108 ASN A O 1
ATOM 841 N N . PRO A 1 109 ? 5.418 8.626 7.930 1.00 86.00 109 PRO A N 1
ATOM 842 C CA . PRO A 1 109 ? 6.758 8.069 8.044 1.00 86.00 109 PRO A CA 1
ATOM 843 C C . PRO A 1 109 ? 7.797 8.868 7.246 1.00 86.00 109 PRO A C 1
ATOM 845 O O . PRO A 1 109 ? 8.976 8.544 7.323 1.00 86.00 109 PRO A O 1
ATOM 848 N N . PHE A 1 110 ? 7.385 9.862 6.453 1.00 90.31 110 PHE A N 1
ATOM 849 C CA . PHE A 1 110 ? 8.248 10.598 5.537 1.00 90.31 110 PHE A CA 1
ATOM 850 C C . PHE A 1 110 ? 8.527 12.013 6.040 1.00 90.31 110 PHE A C 1
ATOM 852 O O . PHE A 1 110 ? 7.619 12.804 6.282 1.00 90.31 110 PHE A O 1
ATOM 859 N N . SER A 1 111 ? 9.810 12.340 6.153 1.00 91.25 111 SER A N 1
ATOM 860 C CA . SER A 1 111 ? 10.303 13.662 6.548 1.00 91.25 111 SER A CA 1
ATOM 861 C C . SER A 1 111 ? 10.199 14.710 5.432 1.00 91.25 111 SER A C 1
ATOM 863 O O . SER A 1 111 ? 10.257 15.907 5.708 1.00 91.25 111 SER A O 1
ATOM 865 N N . ASP A 1 112 ? 10.041 14.266 4.183 1.00 89.94 112 ASP A N 1
ATOM 866 C CA . ASP A 1 112 ? 9.996 15.084 2.966 1.00 89.94 112 ASP A CA 1
ATOM 867 C C . ASP A 1 112 ? 8.589 15.207 2.354 1.00 89.94 112 ASP A C 1
ATOM 869 O O . ASP A 1 112 ? 8.442 15.599 1.196 1.00 89.94 112 ASP A O 1
ATOM 873 N N . VAL A 1 113 ? 7.557 14.869 3.129 1.00 89.12 113 VAL A N 1
ATOM 874 C CA . VAL A 1 113 ? 6.142 14.984 2.759 1.00 89.12 113 VAL A CA 1
ATOM 875 C C . VAL A 1 113 ? 5.450 15.769 3.867 1.00 89.12 113 VAL A C 1
ATOM 877 O O . VAL A 1 113 ? 5.438 15.328 5.013 1.00 89.12 113 VAL A O 1
ATOM 880 N N . PHE A 1 114 ? 4.902 16.938 3.558 1.00 90.19 114 PHE A N 1
ATOM 881 C CA . PHE A 1 114 ? 4.328 17.852 4.553 1.00 90.19 114 PHE A CA 1
ATOM 882 C C . PHE A 1 114 ? 2.806 17.911 4.429 1.00 90.19 114 PHE A C 1
ATOM 884 O O . PHE A 1 114 ? 2.290 17.768 3.330 1.00 90.19 114 PHE A O 1
ATOM 891 N N . GLU A 1 115 ? 2.080 18.131 5.532 1.00 86.06 115 GLU A N 1
ATOM 892 C CA . GLU A 1 115 ? 0.598 18.141 5.549 1.00 86.06 115 GLU A CA 1
ATOM 893 C C . GLU A 1 115 ? -0.024 19.115 4.536 1.00 86.06 115 GLU A C 1
ATOM 895 O O . GLU A 1 115 ? -1.071 18.827 3.963 1.00 86.06 115 GLU A O 1
ATOM 900 N N . ASP A 1 116 ? 0.653 20.230 4.261 1.00 88.62 116 ASP A N 1
ATOM 901 C CA . ASP A 1 116 ? 0.208 21.231 3.287 1.00 88.62 116 ASP A CA 1
ATOM 902 C C . ASP A 1 116 ? 0.549 20.863 1.825 1.00 88.62 116 ASP A C 1
ATOM 904 O O . ASP A 1 116 ? 0.159 21.577 0.893 1.00 88.62 116 ASP A O 1
ATOM 908 N N . ASP A 1 117 ? 1.272 19.763 1.585 1.00 86.25 117 ASP A N 1
ATOM 909 C CA . ASP A 1 117 ? 1.537 19.280 0.234 1.00 86.25 117 ASP A CA 1
ATOM 910 C C . ASP A 1 117 ? 0.246 18.743 -0.391 1.00 86.25 117 ASP A C 1
ATOM 912 O O . ASP A 1 117 ? -0.417 17.855 0.141 1.00 86.25 117 ASP A O 1
ATOM 916 N N . TRP A 1 118 ? -0.071 19.187 -1.608 1.00 82.12 118 TRP A N 1
ATOM 917 C CA . TRP A 1 118 ? -1.272 18.738 -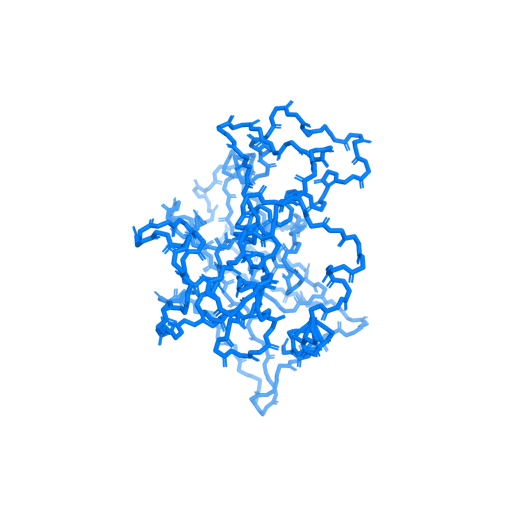2.331 1.00 82.12 118 TRP A CA 1
ATOM 918 C C . TRP A 1 118 ? -1.324 17.216 -2.579 1.00 82.12 118 TRP A C 1
ATOM 920 O O . TRP A 1 118 ? -2.381 16.672 -2.902 1.00 82.12 118 TRP A O 1
ATOM 930 N N . TYR A 1 119 ? -0.185 16.525 -2.469 1.00 80.75 119 TYR A N 1
ATOM 931 C CA . TYR A 1 119 ? -0.061 15.074 -2.602 1.00 80.75 119 TYR A CA 1
ATOM 932 C C . TYR A 1 119 ? 0.044 14.333 -1.260 1.00 80.75 119 TYR A C 1
ATOM 934 O O . TYR A 1 119 ? 0.176 13.111 -1.295 1.00 80.75 119 TYR A O 1
ATOM 942 N N . TYR A 1 120 ? -0.016 15.018 -0.112 1.00 82.88 120 TYR A N 1
ATOM 943 C CA . TYR A 1 120 ? 0.173 14.434 1.222 1.00 82.88 120 TYR A CA 1
ATOM 944 C C . TYR A 1 120 ? -0.688 13.183 1.443 1.00 82.88 120 TYR A C 1
ATOM 946 O O . TYR A 1 120 ? -0.158 12.083 1.619 1.00 82.88 120 TYR A O 1
ATOM 954 N N . ASP A 1 121 ? -2.010 13.331 1.312 1.00 74.88 121 ASP A N 1
ATOM 955 C CA . ASP A 1 121 ? -2.963 12.234 1.510 1.00 74.88 121 ASP A CA 1
ATOM 956 C C . ASP A 1 121 ? -2.705 11.074 0.541 1.00 74.88 121 ASP A C 1
ATOM 958 O O . ASP A 1 121 ? -2.720 9.905 0.928 1.00 74.88 121 ASP A O 1
ATOM 962 N N . ASN A 1 122 ? -2.389 11.391 -0.719 1.00 76.50 122 ASN A N 1
ATOM 963 C CA . ASN A 1 122 ? -2.127 10.389 -1.750 1.00 76.50 122 ASN A CA 1
ATOM 964 C C . ASN A 1 122 ? -0.866 9.573 -1.446 1.00 76.50 122 ASN A C 1
ATOM 966 O O . ASN A 1 122 ? -0.875 8.359 -1.634 1.00 76.50 122 ASN A O 1
ATOM 970 N N . VAL A 1 123 ? 0.208 10.220 -0.981 1.00 82.44 123 VAL A N 1
ATOM 971 C CA . VAL A 1 123 ? 1.472 9.557 -0.631 1.00 82.44 123 VAL A CA 1
ATOM 972 C C . VAL A 1 123 ? 1.282 8.625 0.559 1.00 82.44 123 VAL A C 1
ATOM 974 O O . VAL A 1 123 ? 1.705 7.465 0.510 1.00 82.44 123 VAL A O 1
ATOM 977 N N . LEU A 1 124 ? 0.599 9.092 1.605 1.00 79.31 124 LEU A N 1
ATOM 978 C CA . LEU A 1 124 ? 0.289 8.252 2.757 1.00 79.31 124 LEU A CA 1
ATOM 979 C C . LEU A 1 124 ? -0.599 7.071 2.370 1.00 79.31 124 LEU A C 1
ATOM 981 O O . LEU A 1 124 ? -0.336 5.948 2.797 1.00 79.31 124 LEU A O 1
ATOM 985 N N . PHE A 1 125 ? -1.596 7.298 1.515 1.00 73.56 125 PHE A N 1
ATOM 986 C CA . PHE A 1 125 ? -2.462 6.246 0.999 1.00 73.56 125 PHE A CA 1
ATOM 987 C C . PHE A 1 125 ? -1.668 5.147 0.280 1.00 73.56 125 PHE A C 1
ATOM 989 O O . PHE A 1 125 ? -1.718 3.981 0.672 1.00 73.56 125 PHE A O 1
ATOM 996 N N . VAL A 1 126 ? -0.885 5.499 -0.747 1.00 74.56 126 VAL A N 1
ATOM 997 C CA . VAL A 1 126 ? -0.145 4.494 -1.534 1.00 74.56 126 VAL A CA 1
ATOM 998 C C . VAL A 1 126 ? 0.942 3.795 -0.722 1.00 74.56 126 VAL A C 1
ATOM 1000 O O . VAL A 1 126 ? 1.234 2.629 -0.995 1.00 74.56 126 VAL A O 1
ATOM 1003 N N . SER A 1 127 ? 1.524 4.486 0.262 1.00 79.81 127 SER A N 1
ATOM 1004 C CA . SER A 1 127 ? 2.521 3.926 1.175 1.00 79.81 127 SER A CA 1
ATOM 1005 C C . SER A 1 127 ? 1.905 2.873 2.089 1.00 79.81 127 SER A C 1
ATOM 1007 O O . SER A 1 127 ? 2.358 1.728 2.118 1.00 79.81 127 SER A O 1
ATOM 1009 N N . ARG A 1 128 ? 0.812 3.222 2.775 1.00 73.56 128 ARG A N 1
ATOM 1010 C CA . ARG A 1 128 ? 0.153 2.316 3.721 1.00 73.56 128 ARG A CA 1
ATOM 1011 C C . ARG A 1 128 ? -0.496 1.122 3.016 1.00 73.56 128 ARG A C 1
ATOM 1013 O O . ARG A 1 128 ? -0.423 0.005 3.515 1.00 73.56 128 ARG A O 1
ATOM 1020 N N . MET A 1 129 ? -1.034 1.318 1.808 1.00 64.38 129 MET A N 1
ATOM 1021 C CA . MET A 1 129 ? -1.556 0.225 0.974 1.00 64.38 129 MET A CA 1
ATOM 1022 C C . MET A 1 129 ? -0.449 -0.703 0.434 1.00 64.38 129 MET A C 1
ATOM 1024 O O . MET A 1 129 ? -0.740 -1.641 -0.310 1.00 64.38 129 MET A O 1
ATOM 1028 N N . GLY A 1 130 ? 0.825 -0.422 0.735 1.00 74.31 130 GLY A N 1
ATOM 1029 C CA . GLY A 1 130 ? 1.979 -1.175 0.248 1.00 74.31 130 GLY A CA 1
ATOM 1030 C C . GLY A 1 130 ? 2.197 -1.054 -1.261 1.00 74.31 130 GLY A C 1
ATOM 1031 O O . GLY A 1 130 ? 2.985 -1.809 -1.830 1.00 74.31 130 GLY A O 1
ATOM 1032 N N . LEU A 1 131 ? 1.508 -0.124 -1.933 1.00 75.19 131 LEU A N 1
ATOM 1033 C CA . LEU A 1 131 ? 1.583 0.068 -3.383 1.00 75.19 131 LEU A CA 1
ATOM 1034 C C . LEU A 1 131 ? 2.892 0.753 -3.765 1.00 75.19 131 LEU A C 1
ATOM 1036 O O . LEU A 1 131 ? 3.562 0.331 -4.709 1.00 75.19 131 LEU A O 1
ATOM 1040 N N . MET A 1 132 ? 3.291 1.760 -2.994 1.00 83.69 132 MET A N 1
ATOM 1041 C CA . MET A 1 132 ? 4.538 2.502 -3.165 1.00 83.69 132 MET A CA 1
ATOM 1042 C C . MET A 1 132 ? 5.336 2.510 -1.868 1.00 83.69 132 MET A C 1
ATOM 1044 O O . MET A 1 132 ? 4.800 2.324 -0.785 1.00 83.69 132 MET A O 1
ATOM 1048 N N . SER A 1 133 ? 6.642 2.699 -1.986 1.00 82.81 133 SER A N 1
ATOM 1049 C CA . SER A 1 133 ? 7.547 2.841 -0.850 1.00 82.81 133 SER A CA 1
ATOM 1050 C C . SER A 1 133 ? 8.487 3.999 -1.151 1.00 82.81 133 SER A C 1
ATOM 1052 O O . SER A 1 133 ? 8.720 4.303 -2.323 1.00 82.81 133 SER A O 1
ATOM 1054 N N . GLY A 1 134 ? 9.012 4.638 -0.108 1.00 82.56 134 GLY A N 1
ATOM 1055 C CA . GLY A 1 134 ? 10.054 5.643 -0.277 1.00 82.56 134 GLY A CA 1
ATOM 1056 C C . GLY A 1 134 ? 11.342 5.050 -0.848 1.00 82.56 134 GLY A C 1
ATOM 1057 O O . GLY A 1 134 ? 11.548 3.834 -0.828 1.00 82.56 134 GLY A O 1
ATOM 1058 N N . ILE A 1 135 ? 12.215 5.912 -1.363 1.00 82.94 135 ILE A N 1
ATOM 1059 C CA . ILE A 1 135 ? 13.495 5.491 -1.952 1.00 82.94 135 ILE A CA 1
ATOM 1060 C C . ILE A 1 135 ? 14.601 5.305 -0.904 1.00 82.94 135 ILE A C 1
ATOM 1062 O O . ILE A 1 135 ? 15.652 4.742 -1.203 1.00 82.94 135 ILE A O 1
ATOM 1066 N N . ALA A 1 136 ? 14.372 5.792 0.315 1.00 82.75 136 ALA A N 1
ATOM 1067 C CA . ALA A 1 136 ? 15.265 5.669 1.458 1.00 82.75 136 ALA A CA 1
ATOM 1068 C C . ALA A 1 136 ? 14.446 5.704 2.763 1.00 82.75 136 ALA A C 1
ATOM 1070 O O . ALA A 1 136 ? 13.260 6.053 2.726 1.00 82.75 136 ALA A O 1
ATOM 1071 N N . PRO A 1 137 ? 15.050 5.365 3.920 1.00 84.12 137 PRO A N 1
ATOM 1072 C CA . PRO A 1 137 ? 14.394 5.547 5.209 1.00 84.12 137 PRO A CA 1
ATOM 1073 C C . PRO A 1 137 ? 13.890 6.984 5.352 1.00 84.12 137 PRO A C 1
ATOM 1075 O O . PRO A 1 137 ? 14.639 7.926 5.107 1.00 84.12 137 PRO A O 1
ATOM 1078 N N . GLU A 1 138 ? 12.615 7.127 5.705 1.00 85.62 138 GLU A N 1
ATOM 1079 C CA . GLU A 1 138 ? 11.944 8.414 5.928 1.00 85.62 138 GLU A CA 1
ATOM 1080 C C . GLU A 1 138 ? 11.933 9.391 4.734 1.00 85.62 138 GLU A C 1
ATOM 1082 O O . GLU A 1 138 ? 11.609 10.564 4.922 1.00 85.62 138 GLU A O 1
ATOM 1087 N N . MET A 1 139 ? 12.241 8.941 3.508 1.00 88.12 139 MET A N 1
ATOM 1088 C CA . MET A 1 139 ? 12.182 9.781 2.303 1.00 88.12 139 MET A CA 1
ATOM 1089 C C . MET A 1 139 ? 11.326 9.150 1.204 1.00 88.12 139 MET A C 1
ATOM 1091 O O . MET A 1 139 ? 11.677 8.097 0.659 1.00 88.12 139 MET A O 1
ATOM 1095 N N . PHE A 1 140 ? 10.229 9.813 0.835 1.00 86.25 140 PHE A N 1
ATOM 1096 C CA . PHE A 1 140 ? 9.393 9.407 -0.296 1.00 86.25 140 PHE A CA 1
ATOM 1097 C C . PHE A 1 140 ? 9.943 9.910 -1.636 1.00 86.25 140 PHE A C 1
ATOM 1099 O O . PHE A 1 140 ? 9.947 9.174 -2.621 1.00 86.25 140 PHE A O 1
ATOM 1106 N N . CYS A 1 141 ? 10.451 11.142 -1.653 1.00 84.62 141 CYS A N 1
ATOM 1107 C CA . CYS A 1 141 ? 11.008 11.852 -2.801 1.00 84.62 141 CYS A CA 1
ATOM 1108 C C . CYS A 1 141 ? 10.011 12.092 -3.948 1.00 84.62 141 CYS A C 1
ATOM 1110 O O . CYS A 1 141 ? 10.307 11.817 -5.111 1.00 84.62 141 CYS A O 1
ATOM 1112 N N . SER A 1 142 ? 8.856 12.695 -3.630 1.00 76.50 142 SER A N 1
ATOM 1113 C CA . SER A 1 142 ? 7.726 12.959 -4.548 1.00 76.50 142 SER A CA 1
ATOM 1114 C C . SER A 1 142 ? 8.075 13.716 -5.841 1.00 76.50 142 SER A C 1
ATOM 1116 O O . SER A 1 142 ? 7.309 13.676 -6.801 1.00 76.50 142 SER A O 1
ATOM 1118 N N . ILE A 1 143 ? 9.202 14.437 -5.868 1.00 75.19 143 ILE A N 1
ATOM 1119 C CA . ILE A 1 143 ? 9.639 15.272 -7.001 1.00 75.19 143 ILE A CA 1
ATOM 1120 C C . ILE A 1 143 ? 10.539 14.494 -7.975 1.00 75.19 143 ILE A C 1
ATOM 1122 O O . ILE A 1 143 ? 10.672 14.883 -9.139 1.00 75.19 143 ILE A O 1
ATOM 1126 N N . LEU A 1 144 ? 11.173 13.403 -7.530 1.00 79.69 144 LEU A N 1
ATOM 1127 C CA . LEU A 1 144 ? 12.098 12.665 -8.382 1.00 79.69 144 LEU A CA 1
ATOM 1128 C C . LEU A 1 144 ? 11.352 11.918 -9.497 1.00 79.69 144 LEU A C 1
ATOM 1130 O O . LEU A 1 144 ? 10.268 11.374 -9.270 1.00 79.69 144 LEU A O 1
ATOM 1134 N N . PRO A 1 145 ? 11.924 11.860 -10.714 1.00 83.69 145 PRO A N 1
ATOM 1135 C CA . PRO A 1 145 ? 11.368 11.045 -11.780 1.00 83.69 145 PRO A CA 1
ATOM 1136 C C . PRO A 1 145 ? 11.260 9.578 -11.360 1.00 83.69 145 PRO A C 1
ATOM 1138 O O . PRO A 1 145 ? 12.167 9.019 -10.746 1.00 83.69 145 PRO A O 1
ATOM 1141 N N . MET A 1 146 ? 10.160 8.943 -11.749 1.00 87.62 146 MET A N 1
ATOM 1142 C CA . MET A 1 146 ? 9.940 7.522 -11.512 1.00 87.62 146 MET A CA 1
ATOM 1143 C C . MET A 1 146 ? 10.704 6.682 -12.544 1.00 87.62 146 MET A C 1
ATOM 1145 O O . MET A 1 146 ? 10.640 6.958 -13.747 1.00 87.62 146 MET A O 1
ATOM 1149 N N . SER A 1 147 ? 11.387 5.626 -12.097 1.00 91.56 147 SER A N 1
ATOM 1150 C CA . SER A 1 147 ? 12.008 4.654 -13.002 1.00 91.56 147 SER A CA 1
ATOM 1151 C C . SER A 1 147 ? 10.977 3.681 -13.589 1.00 91.56 147 SER A C 1
ATOM 1153 O O . SER A 1 147 ? 9.871 3.503 -13.064 1.00 91.56 147 SER A O 1
ATOM 1155 N N . ARG A 1 148 ? 11.327 3.007 -14.686 1.00 91.94 148 ARG A N 1
ATOM 1156 C CA . ARG A 1 148 ? 10.477 1.970 -15.298 1.00 91.94 148 ARG A CA 1
ATOM 1157 C C . ARG A 1 148 ? 10.181 0.824 -14.331 1.00 91.94 148 ARG A C 1
ATOM 1159 O O . ARG A 1 148 ? 9.044 0.352 -14.283 1.00 91.94 148 ARG A O 1
ATOM 1166 N N . ALA A 1 149 ? 11.172 0.411 -13.542 1.00 91.94 149 ALA A N 1
ATOM 1167 C CA . ALA A 1 149 ? 11.001 -0.609 -12.512 1.00 91.94 149 ALA A CA 1
ATOM 1168 C C . ALA A 1 149 ? 9.999 -0.181 -11.433 1.00 91.94 149 ALA A C 1
ATOM 1170 O O . ALA A 1 149 ? 9.133 -0.974 -11.053 1.00 91.94 149 ALA A O 1
ATOM 1171 N N . MET A 1 150 ? 10.061 1.077 -10.984 1.00 90.69 150 MET A N 1
ATOM 1172 C CA . MET A 1 150 ? 9.105 1.620 -10.015 1.00 90.69 150 MET A CA 1
ATOM 1173 C C . MET A 1 150 ? 7.683 1.598 -10.580 1.00 90.69 150 MET A C 1
ATOM 1175 O O . MET A 1 150 ? 6.789 1.034 -9.951 1.00 90.69 150 MET A O 1
ATOM 1179 N N . ALA A 1 151 ? 7.482 2.118 -11.795 1.00 89.25 151 ALA A N 1
ATOM 1180 C CA . ALA A 1 151 ? 6.164 2.162 -12.427 1.00 89.25 151 ALA A CA 1
ATOM 1181 C C . ALA A 1 151 ? 5.536 0.765 -12.562 1.00 89.25 151 ALA A C 1
ATOM 1183 O O . ALA A 1 151 ? 4.388 0.550 -12.169 1.00 89.25 151 ALA A O 1
ATOM 1184 N N . VAL A 1 152 ? 6.302 -0.211 -13.061 1.00 90.44 152 VAL A N 1
ATOM 1185 C CA . VAL A 1 152 ? 5.820 -1.589 -13.222 1.00 90.44 152 VAL A CA 1
ATOM 1186 C C . VAL A 1 152 ? 5.538 -2.258 -11.876 1.00 90.44 152 VAL A C 1
ATOM 1188 O O . VAL A 1 152 ? 4.543 -2.969 -11.749 1.00 90.44 152 VAL A O 1
ATOM 1191 N N . THR A 1 153 ? 6.350 -1.991 -10.854 1.00 90.38 153 THR A N 1
ATOM 1192 C CA . THR A 1 153 ? 6.149 -2.550 -9.509 1.00 90.38 153 THR A CA 1
ATOM 1193 C C . THR A 1 153 ? 4.864 -2.048 -8.861 1.00 90.38 153 THR A C 1
ATOM 1195 O O . THR A 1 153 ? 4.127 -2.844 -8.278 1.00 90.38 153 THR A O 1
ATOM 1198 N N . VAL A 1 154 ? 4.539 -0.763 -9.020 1.00 86.69 154 VAL A N 1
ATOM 1199 C CA . VAL A 1 154 ? 3.261 -0.211 -8.546 1.00 86.69 154 VAL A CA 1
ATOM 1200 C C . VAL A 1 154 ? 2.088 -0.893 -9.246 1.00 86.69 154 VAL A C 1
ATOM 1202 O O . VAL A 1 154 ? 1.149 -1.336 -8.591 1.00 86.69 154 VAL A O 1
ATOM 1205 N N . ILE A 1 155 ? 2.154 -1.047 -10.571 1.00 85.94 155 ILE A N 1
ATOM 1206 C CA . ILE A 1 155 ? 1.089 -1.693 -11.354 1.00 85.94 155 ILE A CA 1
ATOM 1207 C C . ILE A 1 155 ? 0.925 -3.169 -10.959 1.00 85.94 155 ILE A C 1
ATOM 1209 O O . ILE A 1 155 ? -0.202 -3.645 -10.819 1.00 85.94 155 ILE A O 1
ATOM 1213 N N . TYR A 1 156 ? 2.031 -3.878 -10.732 1.00 87.25 156 TYR A N 1
ATOM 1214 C CA . TYR A 1 156 ? 2.034 -5.255 -10.243 1.00 87.25 156 TYR A CA 1
ATOM 1215 C C . TYR A 1 156 ? 1.348 -5.370 -8.876 1.00 87.25 156 TYR A C 1
ATOM 1217 O O . TYR A 1 156 ? 0.428 -6.171 -8.722 1.00 87.25 156 TYR A O 1
ATOM 1225 N N . ARG A 1 157 ? 1.696 -4.509 -7.914 1.00 84.38 157 ARG A N 1
ATOM 1226 C CA . ARG A 1 157 ? 1.063 -4.481 -6.583 1.00 84.38 157 ARG A CA 1
ATOM 1227 C C . ARG A 1 157 ? -0.426 -4.135 -6.649 1.00 84.38 157 ARG A C 1
ATOM 1229 O O . ARG A 1 157 ? -1.236 -4.752 -5.964 1.00 84.38 157 ARG A O 1
ATOM 1236 N N . ILE A 1 158 ? -0.812 -3.203 -7.524 1.00 78.69 158 ILE A N 1
ATOM 1237 C CA . ILE A 1 158 ? -2.226 -2.879 -7.774 1.00 78.69 158 ILE A CA 1
ATOM 1238 C C . ILE A 1 158 ? -2.985 -4.104 -8.304 1.00 78.69 158 ILE A C 1
ATOM 1240 O O . ILE A 1 158 ? -4.155 -4.283 -7.956 1.00 78.69 158 ILE A O 1
ATOM 1244 N N . SER A 1 159 ? -2.336 -4.934 -9.128 1.00 81.38 159 SER A N 1
ATOM 1245 C CA . SER A 1 159 ? -2.959 -6.109 -9.743 1.00 81.38 159 SER A CA 1
ATOM 1246 C C . SER A 1 159 ? -3.296 -7.229 -8.757 1.00 81.38 159 SER A C 1
ATOM 1248 O O . SER A 1 159 ? -4.225 -7.985 -9.031 1.00 81.38 159 SER A O 1
ATOM 1250 N N . GLY A 1 160 ? -2.558 -7.334 -7.644 1.00 79.31 160 GLY A N 1
ATOM 1251 C CA . GLY A 1 160 ? -2.676 -8.439 -6.686 1.00 79.31 160 GLY A CA 1
ATOM 1252 C C . GLY A 1 160 ? -2.206 -9.801 -7.220 1.00 79.31 160 GLY A C 1
ATOM 1253 O O . GLY A 1 160 ? -2.463 -10.817 -6.587 1.00 79.31 160 GLY A O 1
ATOM 1254 N N . ASP A 1 161 ? -1.549 -9.858 -8.384 1.00 83.88 161 ASP A N 1
ATOM 1255 C CA . ASP A 1 161 ? -1.047 -11.114 -8.956 1.00 83.88 161 ASP A CA 1
ATOM 1256 C C . ASP A 1 161 ? 0.095 -11.679 -8.093 1.00 83.88 161 ASP A C 1
ATOM 1258 O O . ASP A 1 161 ? 1.022 -10.962 -7.717 1.00 83.88 161 ASP A O 1
ATOM 1262 N N . THR A 1 162 ? 0.030 -12.973 -7.788 1.00 84.94 162 THR A N 1
ATOM 1263 C CA . THR A 1 162 ? 1.029 -13.707 -6.989 1.00 84.94 162 THR A CA 1
ATOM 1264 C C . THR A 1 162 ? 1.712 -14.819 -7.788 1.00 84.94 162 THR A C 1
ATOM 1266 O O . THR A 1 162 ? 2.445 -15.638 -7.230 1.00 84.94 162 THR A O 1
ATOM 1269 N N . GLY A 1 163 ? 1.476 -14.871 -9.103 1.00 85.69 163 GLY A N 1
ATOM 1270 C CA . GLY A 1 163 ? 2.036 -15.885 -9.983 1.00 85.69 163 GLY A CA 1
ATOM 1271 C C . GLY A 1 163 ? 3.556 -15.788 -10.118 1.00 85.69 163 GLY A C 1
ATOM 1272 O O . GLY A 1 163 ? 4.158 -14.722 -9.991 1.00 85.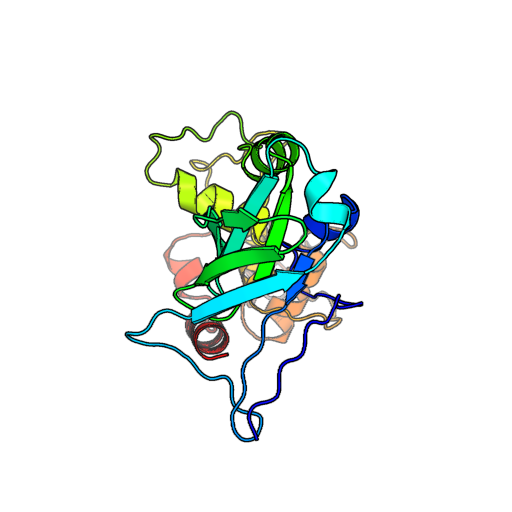69 163 GLY A O 1
ATOM 1273 N N . ASN A 1 164 ? 4.178 -16.922 -10.441 1.00 90.00 164 ASN A N 1
ATOM 1274 C CA . ASN A 1 164 ? 5.601 -16.993 -10.755 1.00 90.00 164 ASN A CA 1
ATOM 1275 C C . ASN A 1 164 ? 5.795 -16.954 -12.272 1.00 90.00 164 ASN A C 1
ATOM 1277 O O . ASN A 1 164 ? 5.297 -17.821 -12.991 1.00 90.00 164 ASN A O 1
ATOM 1281 N N . TYR A 1 165 ? 6.542 -15.961 -12.748 1.00 93.31 165 TYR A N 1
ATOM 1282 C CA . TYR A 1 165 ? 6.829 -15.751 -14.165 1.00 93.31 165 TYR A CA 1
ATOM 1283 C C . TYR A 1 165 ? 8.337 -15.790 -14.389 1.00 93.31 165 TYR A C 1
ATOM 1285 O O . TYR A 1 165 ? 9.107 -15.349 -13.537 1.00 93.31 165 TYR A O 1
ATOM 1293 N N . ALA A 1 166 ? 8.758 -16.326 -15.532 1.00 92.12 166 ALA A N 1
ATOM 1294 C CA . ALA A 1 166 ? 10.165 -16.336 -15.899 1.00 92.12 166 ALA A CA 1
ATOM 1295 C C . ALA A 1 166 ? 10.614 -14.924 -16.295 1.00 92.12 166 ALA A C 1
ATOM 1297 O O . ALA A 1 166 ? 9.922 -14.239 -17.052 1.00 92.12 166 ALA A O 1
ATOM 1298 N N . ASN A 1 167 ? 11.778 -14.505 -15.800 1.00 91.12 167 ASN A N 1
ATOM 1299 C CA . ASN A 1 167 ? 12.409 -13.277 -16.259 1.00 91.12 167 ASN A CA 1
ATOM 1300 C C . ASN A 1 167 ? 12.851 -13.432 -17.726 1.00 91.12 167 ASN A C 1
ATOM 1302 O O . ASN A 1 167 ? 13.517 -14.406 -18.075 1.00 91.12 167 ASN A O 1
ATOM 1306 N N . ALA A 1 168 ? 12.474 -12.467 -18.564 1.00 89.69 168 ALA A N 1
ATOM 1307 C CA . ALA A 1 168 ? 12.805 -12.429 -19.986 1.00 89.69 168 ALA A CA 1
ATOM 1308 C C . ALA A 1 168 ? 13.991 -11.502 -20.315 1.00 89.69 168 ALA A C 1
ATOM 1310 O O . ALA A 1 168 ? 14.483 -11.536 -21.438 1.00 89.69 168 ALA A O 1
ATOM 1311 N N . PHE A 1 169 ? 14.456 -10.683 -19.363 1.00 95.62 169 PHE A N 1
ATOM 1312 C CA . PHE A 1 169 ? 15.433 -9.624 -19.621 1.00 95.62 169 PHE A CA 1
ATOM 1313 C C . PHE A 1 169 ? 16.766 -9.876 -18.917 1.00 95.62 169 PHE A C 1
ATOM 1315 O O . PHE A 1 169 ? 16.825 -10.273 -17.753 1.00 95.62 169 PHE A O 1
ATOM 1322 N N . SER A 1 170 ? 17.852 -9.602 -19.629 1.00 95.25 170 SER A N 1
ATOM 1323 C CA . SER A 1 170 ? 19.229 -9.830 -19.179 1.00 95.25 170 SER A CA 1
ATOM 1324 C C . SER A 1 170 ? 19.723 -8.814 -18.144 1.00 95.25 170 SER A C 1
ATOM 1326 O O . SER A 1 170 ? 20.596 -9.130 -17.338 1.00 95.25 170 SER A O 1
ATOM 1328 N N . ASP A 1 171 ? 19.147 -7.612 -18.136 1.00 96.19 171 ASP A N 1
ATOM 1329 C CA . ASP A 1 171 ? 19.461 -6.516 -17.214 1.00 96.19 171 ASP A CA 1
ATOM 1330 C C . ASP A 1 171 ? 18.576 -6.508 -15.954 1.00 96.19 171 ASP A C 1
ATOM 1332 O O . ASP A 1 171 ? 18.659 -5.597 -15.129 1.00 96.19 171 ASP A O 1
ATOM 1336 N N . VAL A 1 172 ? 17.749 -7.540 -15.776 1.00 95.88 172 VAL A N 1
ATOM 1337 C CA . VAL A 1 172 ? 16.966 -7.777 -14.561 1.00 95.88 172 VAL A CA 1
ATOM 1338 C C . VAL A 1 172 ? 17.658 -8.869 -13.754 1.00 95.88 172 VAL A C 1
ATOM 1340 O O . VAL A 1 172 ? 17.576 -10.056 -14.065 1.00 95.88 172 VAL A O 1
ATOM 1343 N N . LEU A 1 173 ? 18.379 -8.454 -12.715 1.00 94.38 173 LEU A N 1
ATOM 1344 C CA . LEU A 1 173 ? 19.105 -9.376 -11.847 1.00 94.38 173 LEU A CA 1
ATOM 1345 C C . LEU A 1 173 ? 18.149 -10.160 -10.938 1.00 94.38 173 LEU A C 1
ATOM 1347 O O . LEU A 1 173 ? 17.181 -9.613 -10.405 1.00 94.38 173 LEU A O 1
ATOM 1351 N N . ALA A 1 174 ? 18.462 -11.439 -10.730 1.00 92.56 174 ALA A N 1
ATOM 1352 C CA . ALA A 1 174 ? 17.750 -12.276 -9.774 1.00 92.56 174 ALA A CA 1
ATOM 1353 C C . ALA A 1 174 ? 17.879 -11.707 -8.351 1.00 92.56 174 ALA A C 1
ATOM 1355 O O . ALA A 1 174 ? 18.971 -11.337 -7.915 1.00 92.56 174 ALA A O 1
ATOM 1356 N N . GLY A 1 175 ? 16.765 -11.647 -7.625 1.00 90.75 175 GLY A N 1
ATOM 1357 C CA . GLY A 1 175 ? 16.675 -11.066 -6.287 1.00 90.75 175 GLY A CA 1
ATOM 1358 C C . GLY A 1 175 ? 16.466 -9.549 -6.263 1.00 90.75 175 GLY A C 1
ATOM 1359 O O . GLY A 1 175 ? 16.267 -8.993 -5.181 1.00 90.75 175 GLY A O 1
ATOM 1360 N N . SER A 1 176 ? 16.464 -8.865 -7.413 1.00 94.19 176 SER A N 1
ATOM 1361 C CA . SER A 1 176 ? 16.074 -7.454 -7.476 1.00 94.19 176 SER A CA 1
ATOM 1362 C C . SER A 1 176 ? 14.632 -7.267 -7.002 1.00 94.19 176 SER A C 1
ATOM 1364 O O . SER A 1 176 ? 13.738 -8.038 -7.351 1.00 94.19 176 SER A O 1
ATOM 1366 N N . TRP A 1 177 ? 14.368 -6.187 -6.264 1.00 91.69 177 TRP A N 1
ATOM 1367 C CA . TRP A 1 177 ? 13.038 -5.887 -5.707 1.00 91.69 177 TRP A CA 1
ATOM 1368 C C . TRP A 1 177 ? 11.929 -5.774 -6.771 1.00 91.69 177 TRP A C 1
ATOM 1370 O O . TRP A 1 177 ? 10.755 -5.978 -6.465 1.00 91.69 177 TRP A O 1
ATOM 1380 N N . TYR A 1 178 ? 12.299 -5.483 -8.020 1.00 93.06 178 TYR A N 1
ATOM 1381 C CA . TYR A 1 178 ? 11.404 -5.391 -9.174 1.00 93.06 178 TYR A CA 1
ATOM 1382 C C . TYR A 1 178 ? 11.332 -6.664 -10.029 1.00 93.06 178 TYR A C 1
ATOM 1384 O O . TYR A 1 178 ? 10.533 -6.700 -10.961 1.00 93.06 178 TYR A O 1
ATOM 1392 N N . GLU A 1 179 ? 12.129 -7.706 -9.758 1.00 94.75 179 GLU A N 1
ATOM 1393 C CA . GLU A 1 179 ? 12.254 -8.889 -10.630 1.00 94.75 179 GLU A CA 1
ATOM 1394 C C . GLU A 1 179 ? 10.888 -9.511 -10.948 1.00 94.75 179 GLU A C 1
ATOM 1396 O O . GLU A 1 179 ? 10.515 -9.653 -12.114 1.00 94.75 179 GLU A O 1
ATOM 1401 N N . LYS A 1 180 ? 10.103 -9.810 -9.906 1.00 93.88 180 LYS A N 1
ATOM 1402 C CA . LYS A 1 180 ? 8.769 -10.412 -10.051 1.00 93.88 180 LYS A CA 1
ATOM 1403 C C . LYS A 1 180 ? 7.826 -9.529 -10.858 1.00 93.88 180 LYS A C 1
ATOM 1405 O O . LYS A 1 180 ? 7.110 -10.024 -11.725 1.00 93.88 180 LYS A O 1
ATOM 1410 N N . ALA A 1 181 ? 7.845 -8.225 -10.590 1.00 93.25 181 ALA A N 1
ATOM 1411 C CA . ALA A 1 181 ? 6.982 -7.272 -11.267 1.00 93.25 181 ALA A CA 1
ATOM 1412 C C . ALA A 1 181 ? 7.320 -7.175 -12.760 1.00 93.25 181 ALA A C 1
ATOM 1414 O O . ALA A 1 181 ? 6.417 -7.163 -13.596 1.00 93.25 181 ALA A O 1
ATOM 1415 N N . VAL A 1 182 ? 8.609 -7.157 -13.107 1.00 94.94 182 VAL A N 1
ATOM 1416 C CA . VAL A 1 182 ? 9.062 -7.100 -14.501 1.00 94.94 182 VAL A CA 1
ATOM 1417 C C . VAL A 1 182 ? 8.752 -8.403 -15.241 1.00 94.94 182 VAL A C 1
ATOM 1419 O O . VAL A 1 182 ? 8.196 -8.356 -16.340 1.00 94.94 182 VAL A O 1
ATOM 1422 N N . ALA A 1 183 ? 9.021 -9.560 -14.631 1.00 94.44 183 ALA A N 1
ATOM 1423 C CA . ALA A 1 183 ? 8.699 -10.862 -15.217 1.00 94.44 183 ALA A CA 1
ATOM 1424 C C . ALA A 1 183 ? 7.187 -11.024 -15.460 1.00 94.44 183 ALA A C 1
ATOM 1426 O O . ALA A 1 183 ? 6.757 -11.440 -16.539 1.00 94.44 183 ALA A O 1
ATOM 1427 N N . TRP A 1 184 ? 6.363 -10.627 -14.486 1.00 94.12 184 TRP A N 1
ATOM 1428 C CA . TRP A 1 184 ? 4.909 -10.580 -14.635 1.00 94.12 184 TRP A CA 1
ATOM 1429 C C . TRP A 1 184 ? 4.480 -9.636 -15.761 1.00 94.12 184 TRP A C 1
ATOM 1431 O O . TRP A 1 184 ? 3.638 -9.995 -16.588 1.00 94.12 184 TRP A O 1
ATOM 1441 N N . ALA A 1 185 ? 5.063 -8.437 -15.825 1.00 91.62 185 ALA A N 1
ATOM 1442 C CA . ALA A 1 185 ? 4.702 -7.449 -16.829 1.00 91.62 185 ALA A CA 1
ATOM 1443 C C . ALA A 1 185 ? 5.002 -7.931 -18.251 1.00 91.62 185 ALA A C 1
ATOM 1445 O O . ALA A 1 185 ? 4.158 -7.740 -19.130 1.00 91.62 185 ALA A O 1
ATOM 1446 N N . ALA A 1 186 ? 6.137 -8.602 -18.463 1.00 91.19 186 ALA A N 1
ATOM 1447 C CA . ALA A 1 186 ? 6.456 -9.248 -19.733 1.00 91.19 186 ALA A CA 1
ATOM 1448 C C . ALA A 1 186 ? 5.443 -10.354 -20.060 1.00 91.19 186 ALA A C 1
ATOM 1450 O O . ALA A 1 186 ? 4.800 -10.332 -21.109 1.00 91.19 186 ALA A O 1
ATOM 1451 N N . ALA A 1 187 ? 5.200 -11.272 -19.121 1.00 90.88 187 ALA A N 1
ATOM 1452 C CA . ALA A 1 187 ? 4.295 -12.400 -19.331 1.00 90.88 187 ALA A CA 1
ATOM 1453 C C . ALA A 1 187 ? 2.837 -11.983 -19.598 1.00 90.88 187 ALA A C 1
ATOM 1455 O O . ALA A 1 187 ? 2.112 -12.648 -20.340 1.00 90.88 187 ALA A O 1
ATOM 1456 N N . LYS A 1 188 ? 2.378 -10.874 -19.005 1.00 88.31 188 LYS A N 1
ATOM 1457 C CA . LYS A 1 188 ? 1.029 -10.333 -19.228 1.00 88.31 188 LYS A CA 1
ATOM 1458 C C . LYS A 1 188 ? 0.951 -9.364 -20.410 1.00 88.31 188 LYS A C 1
ATOM 1460 O O . LYS A 1 188 ? -0.161 -8.905 -20.703 1.00 88.31 188 LYS A O 1
ATOM 1465 N N . GLY A 1 189 ? 2.057 -9.052 -21.086 1.00 87.25 189 GLY A N 1
ATOM 1466 C CA . GLY A 1 189 ? 2.105 -8.075 -22.181 1.00 87.25 189 GLY A CA 1
ATOM 1467 C C . GLY A 1 189 ? 1.765 -6.651 -21.724 1.00 87.25 189 GLY A C 1
ATOM 1468 O O . GLY A 1 189 ? 1.012 -5.936 -22.388 1.00 87.25 189 GLY A O 1
ATOM 1469 N N . ILE A 1 190 ? 2.217 -6.284 -20.525 1.00 87.06 190 ILE A N 1
ATOM 1470 C CA . ILE A 1 190 ? 2.102 -4.936 -19.949 1.00 87.06 190 ILE A CA 1
ATOM 1471 C C . ILE A 1 190 ? 3.289 -4.078 -20.384 1.00 87.06 190 ILE A C 1
ATOM 1473 O O . ILE A 1 190 ? 3.109 -2.890 -20.656 1.00 87.06 190 ILE A O 1
ATOM 1477 N N . SER A 1 191 ? 4.478 -4.678 -20.470 1.00 87.19 191 SER A N 1
ATOM 1478 C CA . SER A 1 191 ? 5.693 -4.041 -20.969 1.00 87.19 191 SER A CA 1
ATOM 1479 C C . SER A 1 191 ? 6.519 -5.046 -21.764 1.00 87.19 191 SER A C 1
ATOM 1481 O O . SER A 1 191 ? 6.765 -6.145 -21.277 1.00 87.19 191 SER A O 1
ATOM 1483 N N . ASP A 1 192 ? 6.968 -4.638 -22.951 1.00 83.56 192 ASP A N 1
ATOM 1484 C CA . ASP A 1 192 ? 7.794 -5.453 -23.851 1.00 83.56 192 ASP A CA 1
ATOM 1485 C C . ASP A 1 192 ? 9.304 -5.160 -23.687 1.00 83.56 192 ASP A C 1
ATOM 1487 O O . ASP A 1 192 ? 10.110 -5.625 -24.480 1.00 83.56 192 ASP A O 1
ATOM 1491 N N . GLY A 1 193 ? 9.702 -4.371 -22.679 1.00 85.62 193 GLY A N 1
ATOM 1492 C CA . GLY A 1 193 ? 11.085 -3.896 -22.531 1.00 85.62 193 GLY A CA 1
ATOM 1493 C C . GLY A 1 193 ? 11.390 -2.645 -23.361 1.00 85.62 193 GLY A C 1
ATOM 1494 O O . GLY A 1 193 ? 10.479 -1.897 -23.732 1.00 85.62 193 GLY A O 1
ATOM 1495 N N . VAL A 1 194 ? 12.677 -2.348 -23.551 1.00 88.81 194 VAL A N 1
ATOM 1496 C CA . VAL A 1 194 ? 13.168 -1.352 -24.527 1.00 88.81 194 VAL A CA 1
ATOM 1497 C C . VAL A 1 194 ? 13.677 -2.021 -25.806 1.00 88.81 194 VAL A C 1
ATOM 1499 O O . VAL A 1 194 ? 13.685 -1.388 -26.859 1.00 88.81 194 VAL A O 1
ATOM 1502 N N . ASP A 1 195 ? 14.034 -3.301 -25.714 1.00 88.75 195 ASP A N 1
ATOM 1503 C CA . ASP A 1 195 ? 14.319 -4.214 -26.817 1.00 88.75 195 ASP A CA 1
ATOM 1504 C C . ASP A 1 195 ? 14.027 -5.665 -26.378 1.00 88.75 195 ASP A C 1
ATOM 1506 O O . ASP A 1 195 ? 13.510 -5.888 -25.282 1.00 88.75 195 ASP A O 1
ATOM 1510 N N . GLU A 1 196 ? 14.345 -6.645 -27.231 1.00 86.88 196 GLU A N 1
ATOM 1511 C CA . GLU A 1 196 ? 14.030 -8.065 -27.012 1.00 86.88 196 GLU A CA 1
ATOM 1512 C C . GLU A 1 196 ? 14.590 -8.640 -25.701 1.00 86.88 196 GLU A C 1
ATOM 1514 O O . GLU A 1 196 ? 13.956 -9.516 -25.118 1.00 86.88 196 GLU A O 1
ATOM 1519 N N . ASN A 1 197 ? 15.742 -8.152 -25.222 1.00 92.25 197 ASN A N 1
ATOM 1520 C CA . ASN A 1 197 ? 16.462 -8.733 -24.082 1.00 92.25 197 ASN A CA 1
ATOM 1521 C C . ASN A 1 197 ? 16.761 -7.722 -22.959 1.00 92.25 197 ASN A C 1
ATOM 1523 O O . ASN A 1 197 ? 17.426 -8.085 -21.981 1.00 92.25 197 ASN A O 1
ATOM 1527 N N . THR A 1 198 ? 16.286 -6.480 -23.077 1.00 95.50 198 THR A N 1
ATOM 1528 C CA . THR A 1 198 ? 16.602 -5.375 -22.158 1.00 95.50 198 THR A CA 1
ATOM 1529 C C . THR A 1 198 ? 15.333 -4.678 -21.678 1.00 95.50 198 THR A C 1
ATOM 1531 O O . THR A 1 198 ? 14.501 -4.233 -22.474 1.00 95.50 198 THR A O 1
ATOM 1534 N N . PHE A 1 199 ? 15.192 -4.513 -20.363 1.00 95.00 199 PHE A N 1
ATOM 1535 C CA . PHE A 1 199 ? 14.068 -3.803 -19.751 1.00 95.00 199 PHE A CA 1
ATOM 1536 C C . PHE A 1 199 ? 14.361 -2.322 -19.459 1.00 95.00 199 PHE A C 1
ATOM 1538 O O . PHE A 1 199 ? 13.451 -1.485 -19.538 1.00 95.00 199 PHE A O 1
ATOM 1545 N N . ALA A 1 200 ? 15.617 -2.008 -19.140 1.00 94.50 200 ALA A N 1
ATOM 1546 C CA . ALA A 1 200 ? 16.137 -0.734 -18.652 1.00 94.50 200 ALA A CA 1
ATOM 1547 C C . ALA A 1 200 ? 15.479 -0.262 -17.332 1.00 94.50 200 ALA A C 1
ATOM 1549 O O . ALA A 1 200 ? 14.852 0.803 -17.307 1.00 94.50 200 ALA A O 1
ATOM 1550 N N . PRO A 1 201 ? 15.599 -1.024 -16.221 1.00 93.31 201 PRO A N 1
ATOM 1551 C CA . PRO A 1 201 ? 14.831 -0.808 -14.987 1.00 93.31 201 PRO A CA 1
ATOM 1552 C C . PRO A 1 201 ? 15.015 0.579 -14.365 1.00 93.31 201 PRO A C 1
ATOM 1554 O O . PRO A 1 201 ? 14.035 1.181 -13.925 1.00 93.31 201 PRO A O 1
ATOM 1557 N N . GLU A 1 202 ? 16.239 1.103 -14.390 1.00 92.75 202 GLU A N 1
ATOM 1558 C CA . GLU A 1 202 ? 16.606 2.385 -13.770 1.00 92.75 202 GLU A CA 1
ATOM 1559 C C . GLU A 1 202 ? 16.371 3.600 -14.678 1.00 92.75 202 GLU A C 1
ATOM 1561 O O . GLU A 1 202 ? 16.581 4.740 -14.274 1.00 92.75 202 GLU A O 1
ATOM 1566 N N . THR A 1 203 ? 15.928 3.389 -15.921 1.00 91.94 203 THR A N 1
ATOM 1567 C CA . THR A 1 203 ? 15.642 4.509 -16.824 1.00 91.94 203 THR A CA 1
ATOM 1568 C C . THR A 1 203 ? 14.338 5.186 -16.423 1.00 91.94 203 THR A C 1
ATOM 1570 O O . THR A 1 203 ? 13.341 4.516 -16.145 1.00 91.94 203 THR A O 1
ATOM 1573 N N . ASN A 1 204 ? 14.332 6.519 -16.435 1.00 90.50 204 ASN A N 1
ATOM 1574 C CA . ASN A 1 204 ? 13.133 7.308 -16.174 1.00 90.50 204 ASN A CA 1
ATOM 1575 C C . ASN A 1 204 ? 12.037 6.978 -17.187 1.00 90.50 204 ASN A C 1
ATOM 1577 O O . ASN A 1 204 ? 12.278 6.947 -18.396 1.00 90.50 204 ASN A O 1
ATOM 1581 N N . ILE A 1 205 ? 10.819 6.774 -16.694 1.00 86.88 205 ILE A N 1
ATOM 1582 C CA . ILE A 1 205 ? 9.663 6.553 -17.556 1.00 86.88 205 ILE A CA 1
ATOM 1583 C C . ILE A 1 205 ? 9.105 7.892 -18.050 1.00 86.88 205 ILE A C 1
ATOM 1585 O O . ILE A 1 205 ? 8.905 8.829 -17.274 1.00 86.88 205 ILE A O 1
ATOM 1589 N N . THR A 1 206 ? 8.822 8.003 -19.349 1.00 81.62 206 THR A N 1
ATOM 1590 C CA . THR A 1 206 ? 8.099 9.169 -19.878 1.00 81.62 206 THR A CA 1
ATOM 1591 C C . THR A 1 206 ? 6.592 9.013 -19.668 1.00 81.62 206 THR A C 1
ATOM 1593 O O . THR A 1 206 ? 6.064 7.904 -19.576 1.00 81.62 206 THR A O 1
ATOM 1596 N N . ARG 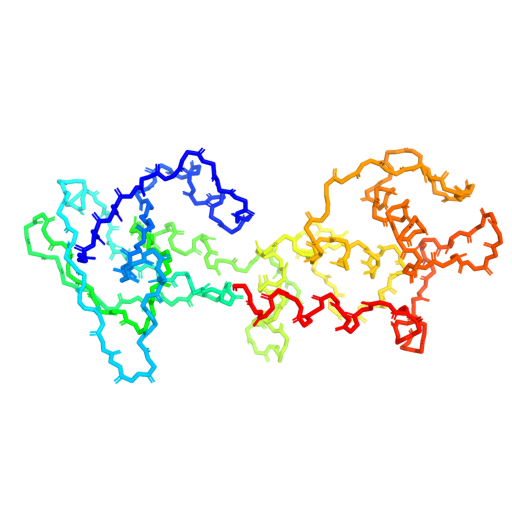A 1 207 ? 5.854 10.131 -19.647 1.00 77.69 207 ARG A N 1
ATOM 1597 C CA . ARG A 1 207 ? 4.379 10.111 -19.558 1.00 77.69 207 ARG A CA 1
ATOM 1598 C C . ARG A 1 207 ? 3.743 9.291 -20.684 1.00 77.69 207 ARG A C 1
ATOM 1600 O O . ARG A 1 207 ? 2.750 8.606 -20.460 1.00 77.69 207 ARG A O 1
ATOM 1607 N N . GLU A 1 208 ? 4.328 9.346 -21.877 1.00 75.12 208 GLU A N 1
ATOM 1608 C CA . GLU A 1 208 ? 3.885 8.576 -23.041 1.00 75.12 208 GLU A CA 1
ATOM 1609 C C . GLU A 1 208 ? 4.150 7.081 -22.865 1.00 75.12 208 GLU A C 1
ATOM 1611 O O . GLU A 1 208 ? 3.271 6.276 -23.148 1.00 75.12 208 GLU A O 1
ATOM 1616 N N . GLN A 1 209 ? 5.314 6.696 -22.333 1.00 74.12 209 GLN A N 1
ATOM 1617 C CA . GLN A 1 209 ? 5.626 5.296 -22.036 1.00 74.12 209 GLN A CA 1
ATOM 1618 C C . GLN A 1 209 ? 4.710 4.724 -20.952 1.00 74.12 209 GLN A C 1
ATOM 1620 O O . GLN A 1 209 ? 4.251 3.592 -21.084 1.00 74.12 209 GLN A O 1
ATOM 1625 N N . LEU A 1 210 ? 4.396 5.512 -19.920 1.00 75.81 210 LEU A N 1
ATOM 1626 C CA . LEU A 1 210 ? 3.424 5.126 -18.898 1.00 75.81 210 LEU A CA 1
ATOM 1627 C C . LEU A 1 210 ? 2.029 4.924 -19.512 1.00 75.81 210 LEU A C 1
ATOM 1629 O O . LEU A 1 210 ? 1.370 3.927 -19.233 1.00 75.81 210 LEU A O 1
ATOM 1633 N N . ALA A 1 211 ? 1.595 5.826 -20.398 1.00 67.44 211 ALA A N 1
ATOM 1634 C CA . ALA A 1 211 ? 0.323 5.694 -21.110 1.00 67.44 211 ALA A CA 1
ATOM 1635 C C . ALA A 1 211 ? 0.308 4.517 -22.108 1.00 67.44 211 ALA A C 1
ATOM 1637 O O . ALA A 1 211 ? -0.738 3.903 -22.323 1.00 67.44 211 ALA A O 1
ATOM 1638 N N . ALA A 1 212 ? 1.458 4.184 -22.700 1.00 70.00 212 ALA A N 1
ATOM 1639 C CA . ALA A 1 212 ? 1.621 3.089 -23.650 1.00 70.00 212 ALA A CA 1
ATOM 1640 C C . ALA A 1 212 ? 1.639 1.700 -22.992 1.00 70.00 212 ALA A C 1
ATOM 1642 O O . ALA A 1 212 ? 1.514 0.705 -23.707 1.00 70.00 212 ALA A O 1
ATOM 1643 N N . MET A 1 213 ? 1.744 1.601 -21.658 1.00 72.19 213 MET A N 1
ATOM 1644 C CA . MET A 1 213 ? 1.571 0.336 -20.935 1.00 72.19 213 MET A CA 1
ATOM 1645 C C . MET A 1 213 ? 0.134 -0.175 -21.132 1.00 72.19 213 MET A C 1
ATOM 1647 O O . MET A 1 213 ? -0.808 0.179 -20.416 1.00 72.19 213 MET A O 1
ATOM 1651 N N . ARG A 1 214 ? -0.026 -1.023 -22.157 1.00 55.91 214 ARG A N 1
ATOM 1652 C CA . ARG A 1 214 ? -1.276 -1.334 -22.881 1.00 55.91 214 ARG A CA 1
ATOM 1653 C C . ARG A 1 214 ? -2.459 -1.766 -22.009 1.00 55.91 214 ARG A C 1
ATOM 1655 O O . ARG A 1 214 ? -3.604 -1.672 -22.448 1.00 55.91 214 ARG A O 1
ATOM 1662 N N . LYS A 1 215 ? -2.216 -2.263 -20.793 1.00 57.31 215 LYS A N 1
ATOM 1663 C CA . LYS A 1 215 ? -3.245 -2.842 -19.910 1.00 57.31 215 LYS A CA 1
ATOM 1664 C C . LYS A 1 215 ? -3.547 -2.043 -18.641 1.00 57.31 215 LYS A C 1
ATOM 1666 O O . LYS A 1 215 ? -4.400 -2.483 -17.869 1.00 57.31 215 LYS A O 1
ATOM 1671 N N . MET A 1 216 ? -2.951 -0.865 -18.440 1.00 57.31 216 MET A N 1
ATOM 1672 C CA . MET A 1 216 ? -3.152 -0.084 -17.207 1.00 57.31 216 MET A CA 1
ATOM 1673 C C . MET A 1 216 ? -4.631 0.276 -16.970 1.00 57.31 216 MET A C 1
ATOM 1675 O O . MET A 1 216 ? -5.170 0.053 -15.885 1.00 57.31 216 MET A O 1
ATOM 1679 N N . ARG A 1 217 ? -5.344 0.689 -18.029 1.00 48.28 217 ARG A N 1
ATOM 1680 C CA . ARG A 1 217 ? -6.779 1.031 -17.979 1.00 48.28 217 ARG A CA 1
ATOM 1681 C C . ARG A 1 217 ? -7.681 -0.146 -17.577 1.00 48.28 217 ARG A C 1
ATOM 1683 O O . ARG A 1 217 ? -8.686 0.046 -16.903 1.00 48.28 217 ARG A O 1
ATOM 1690 N N . ALA A 1 218 ? -7.343 -1.370 -17.984 1.00 51.66 218 ALA A N 1
ATOM 1691 C CA . ALA A 1 218 ? -8.179 -2.548 -17.740 1.00 51.66 218 ALA A CA 1
ATOM 1692 C C . ALA A 1 218 ? -7.999 -3.154 -16.335 1.00 51.66 218 ALA A C 1
ATOM 1694 O O . ALA A 1 218 ? -8.854 -3.933 -15.909 1.00 51.66 218 ALA A O 1
ATOM 1695 N N . MET A 1 219 ? -6.904 -2.832 -15.635 1.00 57.94 219 MET A N 1
ATOM 1696 C CA . MET A 1 219 ? -6.657 -3.250 -14.248 1.00 57.94 219 MET A CA 1
ATOM 1697 C C . MET A 1 219 ? -7.334 -2.315 -13.243 1.00 57.94 219 MET A C 1
ATOM 1699 O O . MET A 1 219 ? -8.070 -2.792 -12.382 1.00 57.94 219 MET A O 1
ATOM 1703 N N . MET A 1 220 ? -7.194 -0.994 -13.412 1.00 52.94 220 MET A N 1
ATOM 1704 C CA . MET A 1 220 ? -7.825 -0.010 -12.515 1.00 52.94 220 MET A CA 1
ATOM 1705 C C . MET A 1 220 ? -9.358 -0.150 -12.478 1.00 52.94 220 MET A C 1
ATOM 1707 O O . MET A 1 220 ? -9.967 -0.082 -11.416 1.00 52.94 220 MET A O 1
ATOM 1711 N N . CYS A 1 221 ? -9.998 -0.450 -13.615 1.00 42.97 221 CYS A N 1
ATOM 1712 C CA . CYS A 1 221 ? -11.453 -0.624 -13.681 1.00 42.97 221 CYS A CA 1
ATOM 1713 C C . CYS A 1 221 ? -11.985 -1.973 -13.153 1.00 42.97 221 CYS A C 1
ATOM 1715 O O . CYS A 1 221 ? -13.205 -2.152 -13.151 1.00 42.97 221 CYS A O 1
ATOM 1717 N N . ARG A 1 222 ? -11.131 -2.944 -12.795 1.00 49.44 222 ARG A N 1
ATOM 1718 C CA . ARG A 1 222 ? -11.571 -4.239 -12.233 1.00 49.44 222 ARG A CA 1
ATOM 1719 C C . ARG A 1 222 ? -11.619 -4.230 -10.710 1.00 49.44 222 ARG A C 1
ATOM 1721 O O . ARG A 1 222 ? -12.537 -4.814 -10.157 1.00 49.44 222 ARG A O 1
ATOM 1728 N N . ARG A 1 223 ? -10.695 -3.521 -10.057 1.00 46.56 223 ARG A N 1
ATOM 1729 C CA . ARG A 1 223 ? -10.656 -3.397 -8.592 1.00 46.56 223 ARG A CA 1
ATOM 1730 C C . ARG A 1 223 ? -11.697 -2.410 -8.044 1.00 46.56 223 ARG A C 1
ATOM 173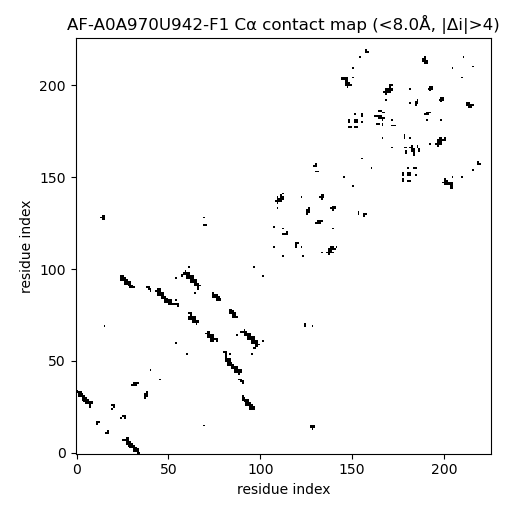2 O O . ARG A 1 223 ? -12.208 -2.628 -6.965 1.00 46.56 223 ARG A O 1
ATOM 1739 N N . ALA A 1 224 ? -12.105 -1.403 -8.824 1.00 34.16 224 ALA A N 1
ATOM 1740 C CA . ALA A 1 224 ? -13.197 -0.481 -8.467 1.00 34.16 224 ALA A CA 1
ATOM 1741 C C . ALA A 1 224 ? -14.621 -1.081 -8.593 1.00 34.16 224 ALA A C 1
ATOM 1743 O O . ALA A 1 224 ? -15.606 -0.354 -8.503 1.00 34.16 224 ALA A O 1
ATOM 1744 N N . ARG A 1 225 ? -14.737 -2.378 -8.906 1.00 32.50 225 ARG A N 1
ATOM 1745 C CA . ARG A 1 225 ? -16.010 -3.095 -9.104 1.00 32.50 225 ARG A CA 1
ATOM 1746 C C . ARG A 1 225 ? -16.150 -4.338 -8.214 1.00 32.50 225 ARG A C 1
ATOM 1748 O O . ARG A 1 225 ? -17.100 -5.090 -8.419 1.00 32.50 225 ARG A O 1
ATOM 1755 N N . GLY A 1 226 ? -15.191 -4.568 -7.318 1.00 29.80 226 GLY A N 1
ATOM 1756 C CA . GLY A 1 226 ? -15.191 -5.659 -6.344 1.00 29.80 226 GLY A CA 1
ATOM 1757 C C . GLY A 1 226 ? -15.509 -5.137 -4.959 1.00 29.80 226 GLY A C 1
ATOM 1758 O O . GLY A 1 226 ? -15.062 -4.005 -4.670 1.00 29.80 226 GLY A O 1
#

Foldseek 3Di:
DWDWDWDPDPDDPQLLCVVVVVVVFDKTATATDDVNHGDAQPPDKDKDKDFDQCLVVAAQKWKWDQDLVRDIDTFDWDDDRRIIITIDNTGGMITIHHPVVVCVSPDQQAPPADPPDPCNVVQSSCVSSVLADQPDGRHNPPPDFDFLLSLLSSLQSLQPDPDAFDQQAPPQDPPPPSRRSNRVLCVVVQDCAPDRHHNRRGDGADPVNSVVSPCSVVSVVVSVVD

Solvent-accessible surface area (backbone atoms only — not comparable to full-atom values): 13397 Å² total; per-residue (Å²): 109,83,55,78,54,79,47,72,76,92,78,70,93,48,61,59,50,52,67,50,55,76,69,71,49,61,53,40,45,48,54,51,31,55,83,88,36,78,61,77,46,94,87,52,75,48,78,47,75,47,77,42,75,64,63,71,72,41,57,67,67,41,39,40,38,40,42,93,88,70,52,73,43,80,46,71,70,48,75,58,83,42,36,39,37,37,65,34,64,62,73,39,37,41,35,50,37,31,48,67,60,47,50,61,72,67,48,76,72,35,80,73,59,49,88,88,43,96,54,32,70,58,52,54,46,35,39,51,59,62,39,43,76,50,85,47,90,44,30,55,56,88,83,60,81,51,25,40,35,55,56,42,33,32,53,37,54,70,64,67,74,83,80,90,54,71,74,71,34,76,75,58,54,89,87,44,95,40,38,67,27,52,11,41,28,44,75,68,62,37,42,79,53,79,43,91,45,36,54,56,45,82,43,68,56,49,76,64,58,61,69,58,29,74,48,58,73,68,51,61,66,52,62,80,74,107

Nearest PDB structures (foldseek):
  3pyw-assembly1_A  TM=7.902E-01  e=6.686E-04  Bacillus anthracis
  6bt4-assembly1_A  TM=8.136E-01  e=4.633E-03  Bacillus anthracis
  7sv5-assembly2_B  TM=6.747E-01  e=5.444E-02  Paenibacillus alvei
  2d7n-assembly1_A  TM=4.639E-01  e=1.293E+00  Homo sapiens
  5gqx-assembly1_A  TM=4.227E-01  e=1.371E+00  Crocosphaera subtropica ATCC 51142

Mean predicted aligned error: 11.27 Å